Protein AF-X1RUP6-F1 (afdb_monomer)

Foldseek 3Di:
DQWDDDPQKIAGAFEEAAECEEEEACEAEAHLEYEDECEYEYHNEYEDHNHYHDYQFYWHDDDIDTDGGNVPPPDPVVVVVVVPDDDPDDDDDDDDDDQDADQAPPHVVVLVVLCCQLQVVLLVVLVVLVVCCVVVPCCVPPVVDDPDVVCVVDPVNVVVVVVVVVSVVVSLVSSLVSSLVSLLVVLVVLVVQEDDGDMDGNDRVDHDSRVSSVVSNQSSPPVSLVSCCPDPNVVCSQVSLVSSVQEAAEALEDAHPDDDGGNYYHHYNYYDD

Solvent-accessible surface area (backbone atoms only — not comparable to full-atom values): 14699 Å² total; per-residue (Å²): 62,18,57,47,77,55,91,53,30,37,38,34,24,55,25,40,37,33,36,46,21,37,35,30,42,77,44,46,52,31,26,34,21,35,36,33,40,48,18,36,37,39,55,61,16,25,51,48,72,56,35,77,43,62,55,35,21,32,32,43,36,82,65,50,43,82,77,48,52,54,87,66,78,80,58,76,69,63,54,58,62,69,72,69,71,77,85,87,80,84,89,84,81,87,78,90,78,86,81,76,82,64,78,62,73,58,52,68,64,57,56,52,51,51,48,48,47,29,62,54,55,19,42,50,64,31,47,50,54,50,48,49,44,44,63,70,47,43,33,73,75,52,70,70,51,80,95,50,75,63,62,81,68,38,75,75,44,54,58,51,67,58,45,51,61,52,50,54,51,51,31,50,53,50,22,53,50,35,27,41,52,47,36,25,57,55,42,52,60,30,58,74,58,24,75,84,68,50,78,42,82,46,58,70,90,50,75,48,59,43,60,36,27,44,52,50,42,55,56,60,48,50,60,50,55,50,52,30,57,72,37,102,54,38,80,48,39,56,54,44,36,42,70,41,61,44,31,43,61,32,62,77,45,46,76,49,95,61,87,74,64,55,43,38,36,43,26,36,46,22,40,37,64

InterPro domains:
  IPR011004 Trimeric LpxA-like superfamily [SSF51161] (2-67)

Nearest PDB structures (foldseek):
  7ard-assembly1_y  TM=9.928E-01  e=3.417E-04  Polytomella sp. Pringsheim 198.80
  3tio-assembly1_B  TM=9.750E-01  e=1.142E-03  Escherichia coli K-12
  1xhd-assembly1_A  TM=8.185E-01  e=5.481E-03  Bacillus cereus ATCC 14579
  8gpp-assembly1_C  TM=6.006E-01  e=3.417E-04  Acinetobacter baumannii
  8gpm-assembly1_A  TM=5.335E-01  e=5.212E-04  Acinetobacter baumannii

Sequence (273 aa):
MSNLIVKDRLIFKRVVIKDNVIIGAHSLILPGTIIEPNTILDSNSITKINQHLDSNSIYRGKPVKKVLETSVITNKEIIEKDFFEKDQSITQTEEFLKAQGTNLSVPFHFYIISGTIIIGFSFLLPGFIFYLFLFGVLAPNLLSQPFTFEIFLNPYNYGLFFLTPLIIISCYLLHLFFVALFTRWFYKLADKRGPSQGVFDRNLDESSTTLDYYHFRSFLMKYPIFTFSRSPFPWLVNWELNFIKSNKIGKGTVLEETFMHSHINFGENCYLG

S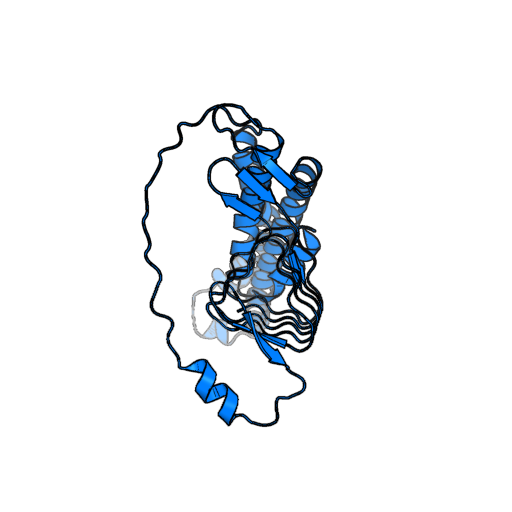tructure (mmCIF, N/CA/C/O backbone):
data_AF-X1RUP6-F1
#
_entry.id   AF-X1RUP6-F1
#
loop_
_atom_site.group_PDB
_atom_site.id
_atom_site.type_symbol
_atom_site.label_atom_id
_atom_site.label_alt_id
_atom_site.label_comp_id
_atom_site.label_asym_id
_atom_site.label_entity_id
_atom_site.label_seq_id
_atom_site.pdbx_PDB_ins_code
_atom_site.Cartn_x
_atom_site.Cartn_y
_atom_site.Cartn_z
_atom_site.occupancy
_atom_site.B_iso_or_equiv
_atom_site.auth_seq_id
_atom_site.auth_comp_id
_atom_site.auth_asym_id
_atom_site.auth_atom_id
_atom_site.pdbx_PDB_model_num
ATOM 1 N N . MET A 1 1 ? -9.942 1.038 9.339 1.00 79.69 1 MET A N 1
ATOM 2 C CA . MET A 1 1 ? -9.391 2.394 9.561 1.00 79.69 1 MET A CA 1
ATOM 3 C C . MET A 1 1 ? -8.968 2.554 11.021 1.00 79.69 1 MET A C 1
ATOM 5 O O . MET A 1 1 ? -9.716 2.173 11.910 1.00 79.69 1 MET A O 1
ATOM 9 N N . SER A 1 2 ? -7.771 3.085 11.285 1.00 81.31 2 SER A N 1
ATOM 10 C CA . SER A 1 2 ? -7.249 3.353 12.646 1.00 81.31 2 SER A CA 1
ATOM 11 C C . SER A 1 2 ? -7.629 4.740 13.184 1.00 81.31 2 SER A C 1
ATOM 13 O O . SER A 1 2 ? -7.364 5.086 14.333 1.00 81.31 2 SER A O 1
ATOM 15 N N . ASN A 1 3 ? -8.252 5.547 12.337 1.00 85.06 3 ASN A N 1
ATOM 16 C CA . ASN A 1 3 ? -8.647 6.923 12.558 1.00 85.06 3 ASN A CA 1
ATOM 17 C C . ASN A 1 3 ? -10.125 7.111 12.204 1.00 85.06 3 ASN A C 1
ATOM 19 O O . ASN A 1 3 ? -10.629 6.507 11.259 1.00 85.06 3 ASN A O 1
ATOM 23 N N . LEU A 1 4 ? -10.816 7.964 12.952 1.00 84.19 4 LEU A N 1
ATOM 24 C CA . LEU A 1 4 ? -12.177 8.393 12.654 1.00 84.19 4 LEU A CA 1
ATOM 25 C C . LEU A 1 4 ? -12.346 9.838 13.111 1.00 84.19 4 LEU A C 1
ATOM 27 O O . LEU A 1 4 ? -12.027 10.161 14.253 1.00 84.19 4 LEU A O 1
ATOM 31 N N . ILE A 1 5 ? -12.854 10.696 12.233 1.00 80.75 5 ILE A N 1
ATOM 32 C CA . ILE A 1 5 ? -13.222 12.063 12.597 1.00 80.75 5 ILE A CA 1
ATOM 33 C C . ILE A 1 5 ? -14.732 12.102 12.804 1.00 80.75 5 ILE A C 1
ATOM 35 O O . ILE A 1 5 ? -15.487 11.751 11.901 1.00 80.75 5 ILE A O 1
ATOM 39 N N . VAL A 1 6 ? -15.163 12.520 13.991 1.00 76.88 6 VAL A N 1
ATOM 40 C CA . VAL A 1 6 ? -16.575 12.681 14.346 1.00 76.88 6 VAL A CA 1
ATOM 41 C C . VAL A 1 6 ? -16.750 14.061 14.958 1.00 76.88 6 VAL A C 1
ATOM 43 O O . VAL A 1 6 ? -16.217 14.322 16.037 1.00 76.88 6 VAL A O 1
ATOM 46 N N . LYS A 1 7 ? -17.507 14.934 14.280 1.00 75.56 7 LYS A N 1
ATOM 47 C CA . LYS A 1 7 ? -17.654 16.351 14.659 1.00 75.56 7 LYS A CA 1
ATOM 48 C C . LYS A 1 7 ? -16.270 16.981 14.871 1.00 75.56 7 LYS A C 1
ATOM 50 O O . LYS A 1 7 ? -15.405 16.852 14.009 1.00 75.56 7 LYS A O 1
ATOM 55 N N . ASP A 1 8 ? -16.032 17.565 16.036 1.00 73.75 8 ASP A N 1
ATOM 56 C CA . ASP A 1 8 ? -14.788 18.247 16.390 1.00 73.75 8 ASP A CA 1
ATOM 57 C C . ASP A 1 8 ? -13.836 17.330 17.154 1.00 73.75 8 ASP A C 1
ATOM 59 O O . ASP A 1 8 ? -13.084 17.776 18.012 1.00 73.75 8 ASP A O 1
ATOM 63 N N . ARG A 1 9 ? -13.872 16.019 16.883 1.00 71.88 9 ARG A N 1
ATOM 64 C CA . ARG A 1 9 ? -12.971 15.046 17.507 1.00 71.88 9 ARG A CA 1
ATOM 65 C C . ARG A 1 9 ? -12.344 14.124 16.477 1.00 71.88 9 ARG A C 1
ATOM 67 O O . ARG A 1 9 ? -13.025 13.542 15.635 1.00 71.88 9 ARG A O 1
ATOM 74 N N . LEU A 1 10 ? -11.037 13.941 16.595 1.00 78.62 10 LEU A N 1
ATOM 75 C CA . LEU A 1 10 ? -10.260 12.917 15.914 1.00 78.62 10 LEU A CA 1
ATOM 76 C C . LEU A 1 10 ? -10.011 11.763 16.889 1.00 78.62 10 LEU A C 1
ATOM 78 O O . LEU A 1 10 ? -9.297 11.901 17.878 1.00 78.62 10 LEU A O 1
ATOM 82 N N . ILE A 1 11 ? -10.572 10.598 16.594 1.00 80.00 11 ILE A N 1
ATOM 83 C CA . ILE A 1 11 ? -10.317 9.357 17.321 1.00 80.00 11 ILE A CA 1
ATOM 84 C C . ILE A 1 11 ? -9.205 8.621 16.586 1.00 80.00 11 ILE A C 1
ATOM 86 O O . ILE A 1 11 ? -9.371 8.261 15.423 1.00 80.00 11 ILE A O 1
ATOM 90 N N . PHE A 1 12 ? -8.086 8.374 17.260 1.00 81.44 12 PHE A N 1
ATOM 91 C CA . PHE A 1 12 ? -6.954 7.639 16.711 1.00 81.44 12 PHE A CA 1
ATOM 92 C C . PHE A 1 12 ? -6.624 6.441 17.596 1.00 81.44 12 PHE A C 1
ATOM 94 O O . PHE A 1 12 ? -6.144 6.592 18.719 1.00 81.44 12 PHE A O 1
ATOM 101 N N . LYS A 1 13 ? -6.888 5.231 17.107 1.00 81.06 13 LYS A N 1
ATOM 102 C CA . LYS A 1 13 ? -6.614 3.988 17.827 1.00 81.06 13 LYS A CA 1
ATOM 103 C C . LYS A 1 13 ? -6.185 2.895 16.864 1.00 81.06 13 LYS A C 1
ATOM 105 O O . LYS A 1 13 ? -6.850 2.624 15.865 1.00 81.06 13 LYS A O 1
ATOM 110 N N . ARG A 1 14 ? -5.082 2.235 17.212 1.00 85.62 14 ARG A N 1
ATOM 111 C CA . ARG A 1 14 ? -4.531 1.122 16.439 1.00 85.62 14 ARG A CA 1
ATOM 112 C C . ARG A 1 14 ? -5.567 0.011 16.296 1.00 85.62 14 ARG A C 1
ATOM 114 O O . ARG A 1 14 ? -6.224 -0.341 17.269 1.00 85.62 14 ARG A O 1
ATOM 121 N N . VAL A 1 15 ? -5.664 -0.538 15.093 1.00 91.44 15 VAL A N 1
ATOM 122 C CA . VAL A 1 15 ? -6.455 -1.738 14.807 1.00 91.44 15 VAL A CA 1
ATOM 123 C C . VAL A 1 15 ? -5.513 -2.936 14.805 1.00 91.44 15 VAL A C 1
ATOM 125 O O . VAL A 1 15 ? -4.408 -2.851 14.258 1.00 91.44 15 VAL A O 1
ATOM 128 N N . VAL A 1 16 ? -5.927 -4.025 15.449 1.00 93.56 16 VAL A N 1
ATOM 129 C CA . VAL A 1 16 ? -5.155 -5.268 15.533 1.00 93.56 16 VAL A CA 1
ATOM 130 C C . VAL A 1 16 ? -5.991 -6.395 14.951 1.00 93.56 16 VAL A C 1
ATOM 132 O O . VAL A 1 16 ? -7.072 -6.687 15.442 1.00 93.56 16 VAL A O 1
ATOM 135 N N . ILE A 1 17 ? -5.477 -7.016 13.903 1.00 95.25 17 ILE A N 1
ATOM 136 C CA . ILE A 1 17 ? -6.064 -8.146 13.197 1.00 95.25 17 ILE A CA 1
ATOM 137 C C . ILE A 1 17 ? -5.060 -9.283 13.353 1.00 95.25 17 ILE A C 1
ATOM 139 O O . ILE A 1 17 ? -3.911 -9.124 12.949 1.00 95.25 17 ILE A O 1
ATOM 143 N N . LYS A 1 18 ? -5.442 -10.371 14.023 1.00 95.19 18 LYS A N 1
ATOM 144 C CA . LYS A 1 18 ? -4.559 -11.522 14.262 1.00 95.19 18 LYS A CA 1
ATOM 145 C C . LYS A 1 18 ? -4.612 -12.520 13.099 1.00 95.19 18 LYS A C 1
ATOM 147 O O . LYS A 1 18 ? -5.177 -12.218 12.056 1.00 95.19 18 LYS A O 1
ATOM 152 N N . ASP A 1 19 ? -3.961 -13.665 13.265 1.00 92.56 19 ASP A N 1
ATOM 153 C CA . ASP A 1 19 ? -3.700 -14.617 12.183 1.00 92.56 19 ASP A CA 1
ATOM 154 C C . ASP A 1 19 ? -4.977 -15.275 11.632 1.00 92.56 19 ASP A C 1
ATOM 156 O O . ASP A 1 19 ? -5.939 -15.517 12.364 1.00 92.56 19 ASP A O 1
ATOM 160 N N . ASN A 1 20 ? -4.967 -15.612 10.340 1.00 91.81 20 ASN A N 1
ATOM 161 C CA . ASN A 1 20 ? -6.056 -16.301 9.635 1.00 91.81 20 ASN A CA 1
ATOM 162 C C . ASN A 1 20 ? -7.417 -15.578 9.725 1.00 91.81 20 ASN A C 1
ATOM 164 O O . ASN A 1 20 ? -8.468 -16.218 9.789 1.00 91.81 20 ASN A O 1
ATOM 168 N N . VAL A 1 21 ? -7.413 -14.245 9.777 1.00 93.50 21 VAL A N 1
ATOM 169 C CA . VAL A 1 21 ? -8.643 -13.444 9.772 1.00 93.50 21 VAL A CA 1
ATOM 170 C C . VAL A 1 21 ? -9.081 -13.157 8.342 1.00 93.50 21 VAL A C 1
ATOM 172 O O . VAL A 1 21 ? -8.279 -12.725 7.515 1.00 93.50 21 VAL A O 1
ATOM 175 N N . ILE A 1 22 ? -10.372 -13.328 8.067 1.00 93.56 22 ILE A N 1
ATOM 176 C CA . ILE A 1 22 ? -10.984 -12.998 6.776 1.00 93.56 22 ILE A CA 1
ATOM 177 C C . ILE A 1 22 ? -11.935 -11.828 6.986 1.00 93.56 22 ILE A C 1
ATOM 179 O O . ILE A 1 22 ? -12.839 -11.901 7.813 1.00 93.56 22 ILE A O 1
ATOM 183 N N . ILE A 1 23 ? -11.744 -10.750 6.236 1.00 94.19 23 ILE A N 1
ATOM 184 C CA . ILE A 1 23 ? -12.621 -9.585 6.225 1.00 94.19 23 ILE A CA 1
ATOM 185 C C . ILE A 1 23 ? -13.225 -9.472 4.832 1.00 94.19 23 ILE A C 1
ATOM 187 O O . ILE A 1 23 ? -12.513 -9.254 3.854 1.00 94.19 23 ILE A O 1
ATOM 191 N N . GLY A 1 24 ? -14.541 -9.647 4.761 1.00 90.56 24 GLY A N 1
ATOM 192 C CA . GLY A 1 24 ? -15.310 -9.554 3.532 1.00 90.56 24 GLY A CA 1
ATOM 193 C C . GLY A 1 24 ? -15.382 -8.128 2.995 1.00 90.56 24 GLY A C 1
ATOM 194 O O . GLY A 1 24 ? -15.259 -7.150 3.744 1.00 90.56 24 GLY A O 1
ATOM 195 N N . ALA A 1 25 ? -15.642 -8.031 1.695 1.00 89.31 25 ALA A N 1
ATOM 196 C CA . ALA A 1 25 ? -15.657 -6.783 0.949 1.00 89.31 25 ALA A CA 1
ATOM 197 C C . ALA A 1 25 ? -16.637 -5.749 1.518 1.00 89.31 25 ALA A C 1
ATOM 199 O O . ALA A 1 25 ? -17.658 -6.075 2.134 1.00 89.31 25 ALA A O 1
ATOM 200 N N . HIS A 1 26 ? -16.333 -4.470 1.290 1.00 88.62 26 HIS A N 1
ATOM 201 C CA . HIS A 1 26 ? -17.135 -3.328 1.756 1.00 88.62 26 HIS A CA 1
ATOM 202 C C . HIS A 1 26 ? -17.363 -3.284 3.279 1.00 88.62 26 HIS A C 1
ATOM 204 O O . HIS A 1 26 ? -18.313 -2.659 3.761 1.00 88.62 26 HIS A O 1
ATOM 210 N N . SER A 1 27 ? -16.488 -3.929 4.051 1.00 90.88 27 SER A N 1
ATOM 211 C CA . SER A 1 27 ? -16.517 -3.861 5.508 1.00 90.88 27 SER A CA 1
ATOM 212 C C . SER A 1 27 ? -15.746 -2.652 6.029 1.00 90.88 27 SER A C 1
ATOM 214 O O . SER A 1 27 ? -14.701 -2.263 5.508 1.00 90.88 27 SER A O 1
ATOM 216 N N . LEU A 1 28 ? -16.242 -2.057 7.111 1.00 90.62 28 LEU A N 1
ATOM 217 C CA . LEU A 1 28 ? -15.621 -0.928 7.786 1.00 90.62 28 LEU A CA 1
ATOM 218 C C . LEU A 1 28 ? -15.189 -1.319 9.198 1.00 90.62 28 LEU A C 1
ATOM 220 O O . LEU A 1 28 ? -15.999 -1.445 10.117 1.00 90.62 28 LEU A O 1
ATOM 224 N N . ILE A 1 29 ? -13.878 -1.430 9.383 1.00 92.62 29 ILE A N 1
ATOM 225 C CA . ILE A 1 29 ? -13.278 -1.660 10.698 1.00 92.62 29 ILE A CA 1
ATOM 226 C C . ILE A 1 29 ? -12.989 -0.311 11.355 1.00 92.62 29 ILE A C 1
ATOM 228 O O . ILE A 1 29 ? -12.169 0.462 10.847 1.00 92.62 29 ILE A O 1
ATOM 232 N N . LEU A 1 30 ? -13.649 -0.025 12.475 1.00 92.19 30 LEU A N 1
ATOM 233 C CA . LEU A 1 30 ? -13.491 1.216 13.230 1.00 92.19 30 LEU A CA 1
ATOM 234 C C . LEU A 1 30 ? -12.267 1.200 14.171 1.00 92.19 30 LEU A C 1
ATOM 236 O O . LEU A 1 30 ? -11.767 0.127 14.533 1.00 92.19 30 LEU A O 1
ATOM 240 N N . PRO A 1 31 ? -11.776 2.383 14.598 1.00 88.69 31 PRO A N 1
ATOM 241 C CA . PRO A 1 31 ? -10.564 2.498 15.407 1.00 88.69 31 PRO A CA 1
ATOM 242 C C . PRO A 1 31 ? -10.602 1.682 16.702 1.00 88.69 31 PRO A C 1
ATOM 244 O O . PRO A 1 31 ? -11.616 1.638 17.403 1.00 88.69 31 PRO A O 1
ATOM 247 N N . GLY A 1 32 ? -9.466 1.079 17.054 1.00 85.62 32 GLY A N 1
ATOM 248 C CA . GLY A 1 32 ? -9.322 0.293 18.283 1.00 85.62 32 GLY A CA 1
ATOM 249 C C . GLY A 1 32 ? -9.906 -1.116 18.213 1.00 85.62 32 GLY A C 1
ATOM 250 O O . GLY A 1 32 ? -9.877 -1.809 19.223 1.00 85.62 32 GLY A O 1
ATOM 251 N N . THR A 1 33 ? -10.446 -1.538 17.065 1.00 92.56 33 THR A N 1
ATOM 252 C CA . THR A 1 33 ? -10.958 -2.905 16.898 1.00 92.56 33 THR A CA 1
ATOM 253 C C . THR A 1 33 ? -9.825 -3.926 17.037 1.00 92.56 33 THR A C 1
ATOM 255 O O . THR A 1 33 ? -8.752 -3.751 16.447 1.00 92.56 33 THR A O 1
ATOM 258 N N . ILE A 1 34 ? -10.084 -4.996 17.789 1.00 95.06 34 ILE A N 1
ATOM 259 C CA . ILE A 1 34 ? -9.219 -6.173 17.911 1.00 95.06 34 ILE A CA 1
ATOM 260 C C . ILE A 1 34 ? -9.978 -7.368 17.337 1.00 95.06 34 ILE A C 1
ATOM 262 O O . ILE A 1 34 ? -11.071 -7.678 17.805 1.00 95.06 34 ILE A O 1
ATOM 266 N N . ILE A 1 35 ? -9.406 -8.021 16.328 1.00 96.06 35 ILE A N 1
ATOM 267 C CA . ILE A 1 35 ? -9.946 -9.240 15.725 1.00 96.06 35 ILE A CA 1
ATOM 268 C C . ILE A 1 35 ? -8.994 -10.386 16.048 1.00 96.06 35 ILE A C 1
ATOM 270 O O . ILE A 1 35 ? -7.831 -10.366 15.640 1.00 96.06 35 ILE A O 1
ATOM 274 N N . GLU A 1 36 ? -9.476 -11.337 16.838 1.00 96.44 36 GLU A N 1
ATOM 275 C CA . GLU A 1 36 ? -8.746 -12.537 17.247 1.00 96.44 36 GLU A CA 1
ATOM 276 C C . GLU A 1 36 ? -8.582 -13.551 16.091 1.00 96.44 36 GLU A C 1
ATOM 278 O O . GLU A 1 36 ? -9.156 -13.349 15.021 1.00 96.44 36 GLU A O 1
ATOM 283 N N . PRO A 1 37 ? -7.763 -14.613 16.246 1.00 92.50 37 PRO A N 1
ATOM 284 C CA . PRO A 1 37 ? -7.419 -15.495 15.140 1.00 92.50 37 PRO A CA 1
ATOM 285 C C . PRO A 1 37 ? -8.597 -16.349 14.659 1.00 92.50 37 PRO A C 1
ATOM 287 O O . PRO A 1 37 ? -9.480 -16.715 15.440 1.00 92.50 37 PRO A O 1
ATOM 290 N N . ASN A 1 38 ? -8.545 -16.756 13.387 1.00 91.00 38 ASN A N 1
ATOM 291 C CA . ASN A 1 38 ? -9.554 -17.605 12.728 1.00 91.00 38 ASN A CA 1
ATOM 292 C C . ASN A 1 38 ? -10.974 -17.003 12.743 1.00 91.00 38 ASN A C 1
ATOM 294 O O . ASN A 1 38 ? -11.978 -17.723 12.809 1.00 91.00 38 ASN A O 1
ATOM 298 N N . THR A 1 39 ? -11.059 -15.677 12.729 1.00 92.50 39 THR A N 1
ATOM 299 C CA . THR A 1 39 ? -12.319 -14.938 12.790 1.00 92.50 39 THR A CA 1
ATOM 300 C C . THR A 1 39 ? -12.688 -14.419 11.410 1.00 92.50 39 THR A C 1
ATOM 302 O O . THR A 1 39 ? -11.845 -13.902 10.677 1.00 92.50 39 THR A O 1
ATOM 305 N N . ILE A 1 40 ? -13.962 -14.559 11.054 1.00 92.88 40 ILE A N 1
ATOM 306 C CA . ILE A 1 40 ? -14.495 -14.125 9.763 1.00 92.88 40 ILE A CA 1
ATOM 307 C C . ILE A 1 40 ? -15.437 -12.952 10.007 1.00 92.88 40 ILE A C 1
ATOM 309 O O . ILE A 1 40 ? -16.422 -13.067 10.736 1.00 92.88 40 ILE A O 1
ATOM 313 N N . LEU A 1 41 ? -15.134 -11.819 9.391 1.00 92.94 41 LEU A N 1
ATOM 314 C CA . LEU A 1 41 ? -16.019 -10.673 9.307 1.00 92.94 41 LEU A CA 1
ATOM 315 C C . LEU A 1 41 ? -16.694 -10.701 7.939 1.00 92.94 41 LEU A C 1
ATOM 317 O O . LEU A 1 41 ? -16.022 -10.583 6.920 1.00 92.94 41 LEU A O 1
ATOM 321 N N . ASP A 1 42 ? -18.009 -10.875 7.914 1.00 90.81 42 ASP A N 1
ATOM 322 C CA . ASP A 1 42 ? -18.750 -10.964 6.662 1.00 90.81 42 ASP A CA 1
ATOM 323 C C . ASP A 1 42 ? -18.775 -9.627 5.906 1.00 90.81 42 ASP A C 1
ATOM 325 O O . ASP A 1 42 ? -18.611 -8.559 6.500 1.00 90.81 42 ASP A O 1
ATOM 329 N N . SER A 1 43 ? -19.015 -9.684 4.599 1.00 89.44 43 SER A N 1
ATOM 330 C CA . SER A 1 43 ? -19.091 -8.512 3.724 1.00 89.44 43 SER A CA 1
ATOM 331 C C . SER A 1 43 ? -20.132 -7.497 4.206 1.00 89.44 43 SER A C 1
ATOM 333 O O . SER A 1 43 ? -21.122 -7.843 4.850 1.00 89.44 43 SER A O 1
ATOM 335 N N . ASN A 1 44 ? -19.941 -6.221 3.861 1.00 89.94 44 ASN A N 1
ATOM 336 C CA . ASN A 1 44 ? -20.813 -5.122 4.288 1.00 89.94 44 ASN A CA 1
ATOM 337 C C . ASN A 1 44 ? -20.966 -5.011 5.818 1.00 89.94 44 ASN A C 1
ATOM 339 O O . ASN A 1 44 ? -22.013 -4.583 6.301 1.00 89.94 44 ASN A O 1
ATOM 343 N N . SER A 1 45 ? -19.952 -5.357 6.606 1.00 90.75 45 SER A N 1
ATOM 344 C CA . SER A 1 45 ? -20.037 -5.276 8.068 1.00 90.75 45 SER A CA 1
ATOM 345 C C . SER A 1 45 ? -19.358 -4.026 8.629 1.00 90.75 45 SER A C 1
ATOM 347 O O . SER A 1 45 ? -18.360 -3.559 8.092 1.00 90.75 45 SER A O 1
ATOM 349 N N . ILE A 1 46 ? -19.870 -3.463 9.729 1.00 92.69 46 ILE A N 1
ATOM 350 C CA . ILE A 1 46 ? -19.280 -2.284 10.392 1.00 92.69 46 ILE A CA 1
ATOM 351 C C . ILE A 1 46 ? -19.026 -2.587 11.871 1.00 92.69 46 ILE A C 1
ATOM 353 O O . ILE A 1 46 ? -19.967 -2.855 12.621 1.00 92.69 46 ILE A O 1
ATOM 357 N N . THR A 1 47 ? -17.773 -2.516 12.321 1.00 92.62 47 THR A N 1
ATOM 358 C CA . THR A 1 47 ? -17.452 -2.708 13.747 1.00 92.62 47 THR A CA 1
ATOM 359 C C . THR A 1 47 ? -17.756 -1.454 14.564 1.00 92.62 47 THR A C 1
ATOM 361 O O . THR A 1 47 ? -17.895 -0.358 14.028 1.00 92.62 47 THR A O 1
ATOM 364 N N . LYS A 1 48 ? -17.864 -1.586 15.887 1.00 91.19 48 LYS A N 1
ATOM 365 C CA . LYS A 1 48 ? -17.865 -0.451 16.819 1.00 91.19 48 LYS A CA 1
ATOM 366 C C . LYS A 1 48 ? -16.431 -0.038 17.159 1.00 91.19 48 LYS A C 1
ATOM 368 O O . LYS A 1 48 ? -15.496 -0.831 17.077 1.00 91.19 48 LYS A O 1
ATOM 373 N N . ILE A 1 49 ? -16.262 1.205 17.602 1.00 85.75 49 ILE A N 1
ATOM 374 C CA . ILE A 1 49 ? -14.980 1.679 18.144 1.00 85.75 49 ILE A CA 1
ATOM 375 C C . ILE A 1 49 ? -14.616 0.822 19.368 1.00 85.75 49 ILE A C 1
ATOM 377 O O . ILE A 1 49 ? -15.441 0.658 20.265 1.00 85.75 49 ILE A O 1
ATOM 381 N N . ASN A 1 50 ? -13.378 0.325 19.427 1.00 85.12 50 ASN A N 1
ATOM 382 C CA . ASN A 1 50 ? -12.880 -0.607 20.457 1.00 85.12 50 ASN A CA 1
ATOM 383 C C . ASN A 1 50 ? -13.616 -1.953 20.530 1.00 85.12 50 ASN A C 1
ATOM 385 O O . ASN A 1 50 ? -13.646 -2.567 21.596 1.00 85.12 50 ASN A O 1
ATOM 389 N N . GLN A 1 51 ? -14.245 -2.409 19.446 1.00 91.12 51 GLN A N 1
ATOM 390 C CA . GLN A 1 51 ? -14.880 -3.721 19.468 1.00 91.12 51 GLN A CA 1
ATOM 391 C C . GLN A 1 51 ? -13.825 -4.834 19.513 1.00 91.12 51 GLN A C 1
ATOM 393 O O . GLN A 1 51 ? -12.836 -4.790 18.783 1.00 91.12 51 GLN A O 1
ATOM 398 N N . HIS A 1 52 ? -14.057 -5.839 20.352 1.00 95.12 52 HIS A N 1
ATOM 399 C CA . HIS A 1 52 ? -13.276 -7.073 20.382 1.00 95.12 52 HIS A CA 1
ATOM 400 C C . HIS A 1 52 ? -14.098 -8.177 19.717 1.00 95.12 52 HIS A C 1
ATOM 402 O O . HIS A 1 52 ? -15.261 -8.374 20.071 1.00 95.12 52 HIS A O 1
ATOM 408 N N . LEU A 1 53 ? -13.527 -8.814 18.698 1.00 93.88 53 LEU A N 1
ATOM 409 C CA . LEU A 1 53 ? -14.099 -9.968 18.018 1.00 93.88 53 LEU A CA 1
ATOM 410 C C . LEU A 1 53 ? -13.324 -11.210 18.464 1.00 93.88 53 LEU A C 1
ATOM 412 O O . LEU A 1 53 ? -12.107 -11.255 18.286 1.00 93.88 53 LEU A O 1
ATOM 416 N N . ASP A 1 54 ? -14.033 -12.182 19.029 1.00 94.38 54 ASP A N 1
ATOM 417 C CA . ASP A 1 54 ? -13.479 -13.408 19.602 1.00 94.38 54 ASP A CA 1
ATOM 418 C C . ASP A 1 54 ? -12.936 -14.350 18.527 1.00 94.38 54 ASP A C 1
ATOM 420 O O . ASP A 1 54 ? -13.369 -14.304 17.370 1.00 94.38 54 ASP A O 1
ATOM 424 N N . SER A 1 55 ? -12.008 -15.226 18.925 1.00 91.75 55 SER A N 1
ATOM 425 C CA . SER A 1 55 ? -11.398 -16.224 18.044 1.00 91.75 55 SER A CA 1
ATOM 426 C C . SER A 1 55 ? -12.437 -17.204 17.513 1.00 91.75 55 SER A C 1
ATOM 428 O O . SER A 1 55 ? -13.455 -17.454 18.166 1.00 91.75 55 SER A O 1
ATOM 430 N N . ASN A 1 56 ? -12.138 -17.839 16.378 1.00 90.94 56 ASN A N 1
ATOM 431 C CA . ASN A 1 56 ? -12.959 -18.914 15.810 1.00 90.94 56 ASN A CA 1
ATOM 432 C C . ASN A 1 56 ? -14.444 -18.520 15.749 1.00 90.94 56 ASN A C 1
ATOM 434 O O . ASN A 1 56 ? -15.305 -19.280 16.186 1.00 90.94 56 ASN A O 1
ATOM 438 N N . SER A 1 57 ? -14.747 -17.306 15.298 1.00 90.88 57 SER A N 1
ATOM 439 C CA . SER A 1 57 ? -16.115 -16.789 15.278 1.00 90.88 57 SER A CA 1
ATOM 440 C C . SER A 1 57 ? -16.422 -16.082 13.960 1.00 90.88 57 SER A C 1
ATOM 442 O O . SER A 1 57 ? -15.535 -15.520 13.318 1.00 90.88 57 SER A O 1
ATOM 444 N N . ILE A 1 58 ? -17.694 -16.087 13.567 1.00 90.19 58 ILE A N 1
ATOM 445 C CA . ILE A 1 58 ? -18.201 -15.369 12.397 1.00 90.19 58 ILE A CA 1
ATOM 446 C C . ILE A 1 58 ? -19.048 -14.195 12.875 1.00 90.19 58 ILE A C 1
ATOM 448 O O . ILE A 1 58 ? -19.918 -14.337 13.738 1.00 90.19 58 ILE A O 1
ATOM 452 N N . TYR A 1 59 ? -18.790 -13.033 12.296 1.00 91.94 59 TYR A N 1
ATOM 453 C CA . TYR A 1 59 ? -19.362 -11.755 12.671 1.00 91.94 59 TYR A CA 1
ATOM 454 C C . TYR A 1 59 ? -20.039 -11.095 11.465 1.00 91.94 59 TYR A C 1
ATOM 456 O O . TYR A 1 59 ? -19.460 -11.048 10.383 1.00 91.94 59 TYR A O 1
ATOM 464 N N . ARG A 1 60 ? -21.244 -10.543 11.659 1.00 90.50 60 ARG A N 1
ATOM 465 C CA . ARG A 1 60 ? -22.012 -9.832 10.619 1.00 90.50 60 ARG A CA 1
ATOM 466 C C . ARG A 1 60 ? -22.735 -8.618 11.192 1.00 90.50 60 ARG A C 1
ATOM 468 O O . ARG A 1 60 ? -23.139 -8.616 12.356 1.00 90.50 60 ARG A O 1
ATOM 475 N N . GLY A 1 61 ? -22.943 -7.609 10.350 1.00 86.94 61 GLY A N 1
ATOM 476 C CA . GLY A 1 61 ? -23.958 -6.576 10.555 1.00 86.94 61 GLY A CA 1
ATOM 477 C C . GLY A 1 61 ? -23.390 -5.173 10.736 1.00 86.94 61 GLY A C 1
ATOM 478 O O . GLY A 1 61 ? -22.182 -4.943 10.672 1.00 86.94 61 GLY A O 1
ATOM 479 N N . LYS A 1 62 ? -24.283 -4.208 10.959 1.00 90.50 62 LYS A N 1
ATOM 480 C CA . LYS A 1 62 ? -23.960 -2.784 11.120 1.00 90.50 62 LYS A CA 1
ATOM 481 C C . LYS A 1 62 ? -24.735 -2.207 12.322 1.00 90.50 62 LYS A C 1
ATOM 483 O O . LYS A 1 62 ? -25.793 -1.622 12.130 1.00 90.50 62 LYS A O 1
ATOM 488 N N . PRO A 1 63 ? -24.260 -2.346 13.571 1.00 89.50 63 PRO A N 1
ATOM 489 C CA . PRO A 1 63 ? -22.948 -2.829 13.966 1.00 89.50 63 PRO A CA 1
ATOM 490 C C . PRO A 1 63 ? -22.859 -4.354 14.024 1.00 89.50 63 PRO A C 1
ATOM 492 O O . PRO A 1 6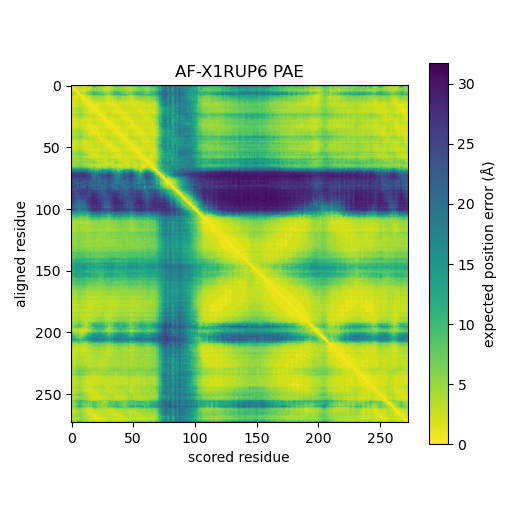3 ? -23.842 -5.053 14.259 1.00 89.50 63 PRO A O 1
ATOM 495 N N . VAL A 1 64 ? -21.635 -4.838 13.887 1.00 89.44 64 VAL A N 1
ATOM 496 C CA . VAL A 1 64 ? -21.273 -6.251 13.921 1.00 89.44 64 VAL A CA 1
ATOM 497 C C . VAL A 1 64 ? -21.692 -6.948 15.219 1.00 89.44 64 VAL A C 1
ATOM 499 O O . VAL A 1 64 ? -21.387 -6.466 16.316 1.00 89.44 64 VAL A O 1
ATOM 502 N N . LYS A 1 65 ? -22.307 -8.128 15.091 1.00 90.31 65 LYS A N 1
ATOM 503 C CA . LYS A 1 65 ? -22.595 -9.084 16.173 1.00 90.31 65 LYS A CA 1
ATOM 504 C C . LYS A 1 65 ? -22.074 -10.478 15.803 1.00 90.31 65 LYS A C 1
ATOM 506 O O . LYS A 1 65 ? -21.958 -10.796 14.621 1.00 90.31 65 LYS A O 1
ATOM 511 N N . LYS A 1 66 ? -21.730 -11.282 16.816 1.00 90.25 66 LYS A N 1
ATOM 512 C CA . LYS A 1 66 ? -21.318 -12.683 16.635 1.00 90.25 66 LYS A CA 1
ATOM 513 C C . LYS A 1 66 ? -22.536 -13.490 16.189 1.00 90.25 66 LYS A C 1
ATOM 515 O O . LYS A 1 66 ? -23.577 -13.400 16.834 1.00 90.25 66 LYS A O 1
ATOM 520 N N . VAL A 1 67 ? -22.398 -14.230 15.096 1.00 87.62 67 VAL A N 1
ATOM 521 C CA . VAL A 1 67 ? -23.459 -15.079 14.532 1.00 87.62 67 VAL A CA 1
ATOM 522 C C . VAL A 1 67 ? -23.155 -16.545 14.817 1.00 87.62 67 VAL A C 1
ATOM 524 O O . VAL A 1 67 ? -24.006 -17.259 15.330 1.00 87.62 67 VAL A O 1
ATOM 527 N N . LEU A 1 68 ? -21.925 -16.984 14.532 1.00 82.62 68 LEU A N 1
ATOM 528 C CA . LEU A 1 68 ? -21.538 -18.397 14.588 1.00 82.62 68 LEU A CA 1
ATOM 529 C C . LEU A 1 68 ? -20.150 -18.579 15.207 1.00 82.62 68 LEU A C 1
ATOM 531 O O . LEU A 1 68 ? -19.340 -17.651 15.229 1.00 82.62 68 LEU A O 1
ATOM 535 N N . GLU A 1 69 ? -19.869 -19.796 15.666 1.00 81.50 69 GLU A N 1
ATOM 536 C CA . GLU A 1 69 ? -18.515 -20.253 15.989 1.00 81.50 69 GLU A CA 1
ATOM 537 C C . GLU A 1 69 ? -17.949 -21.080 14.830 1.00 81.50 69 GLU A C 1
ATOM 539 O O . GLU A 1 69 ? -18.586 -22.007 14.330 1.00 81.50 69 GLU A O 1
ATOM 544 N N . THR A 1 70 ? -16.731 -20.753 14.407 1.00 62.00 70 THR A N 1
ATOM 545 C CA . THR A 1 70 ? -15.995 -21.400 13.314 1.00 62.00 70 THR A CA 1
ATOM 546 C C . THR A 1 70 ? -15.683 -22.872 13.623 1.00 62.00 70 THR A C 1
ATOM 548 O O . THR A 1 70 ? -15.526 -23.666 12.701 1.00 62.00 70 THR A O 1
ATO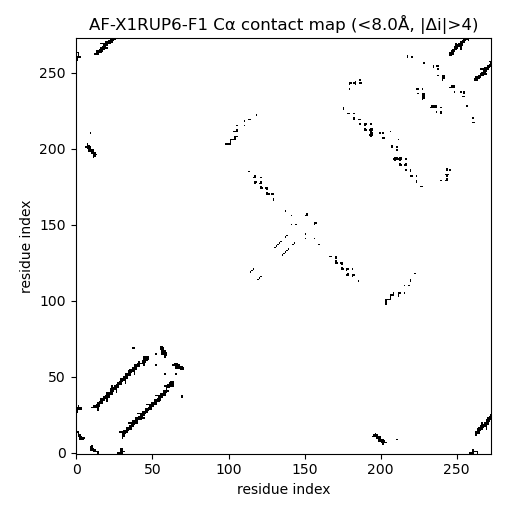M 551 N N . SER A 1 71 ? -15.652 -23.281 14.900 1.00 55.69 71 SER A N 1
ATOM 552 C CA . SER A 1 71 ? -15.492 -24.689 15.313 1.00 55.69 71 SER A CA 1
ATOM 553 C C . SER A 1 71 ? -16.681 -25.586 14.935 1.00 55.69 71 SER A C 1
ATOM 555 O O . SER A 1 71 ? -16.532 -26.805 14.919 1.00 55.69 71 SER A O 1
ATOM 557 N N . VAL A 1 72 ? -17.844 -25.006 14.609 1.00 46.03 72 VAL A N 1
ATOM 558 C CA . VAL A 1 72 ? -19.110 -25.727 14.371 1.00 46.03 72 VAL A CA 1
ATOM 559 C C . VAL A 1 72 ? -19.466 -25.798 12.876 1.00 46.03 72 VAL A C 1
ATOM 561 O O . VAL A 1 72 ? -20.587 -26.149 12.512 1.00 46.03 72 VAL A O 1
ATOM 564 N N . ILE A 1 73 ? -18.535 -25.487 11.965 1.00 47.53 73 ILE A N 1
ATOM 565 C CA . ILE A 1 73 ? -18.820 -25.507 10.520 1.00 47.53 73 ILE A CA 1
ATOM 566 C C . ILE A 1 73 ? -18.853 -26.956 10.004 1.00 47.53 73 ILE A C 1
ATOM 568 O O . ILE A 1 73 ? -17.925 -27.437 9.361 1.00 47.53 73 ILE A O 1
ATOM 572 N N . THR A 1 74 ? -19.958 -27.647 10.281 1.00 50.00 74 THR A N 1
ATOM 573 C CA . THR A 1 74 ? -20.285 -28.965 9.716 1.00 50.00 74 THR A CA 1
ATOM 574 C C . THR A 1 74 ? -21.432 -28.870 8.707 1.00 50.00 74 THR A C 1
ATOM 576 O O . THR A 1 74 ? -21.540 -29.726 7.839 1.00 50.00 74 THR A O 1
ATOM 579 N N . ASN A 1 75 ? -22.266 -27.819 8.754 1.00 49.81 75 ASN A N 1
ATOM 580 C CA . ASN A 1 75 ? -23.461 -27.719 7.911 1.00 49.81 75 ASN A CA 1
ATOM 581 C C . ASN A 1 75 ? -23.534 -26.418 7.105 1.00 49.81 75 ASN A C 1
ATOM 583 O O . ASN A 1 75 ? -23.889 -25.353 7.608 1.00 49.81 75 ASN A O 1
ATOM 587 N N . LYS A 1 76 ? -23.270 -26.564 5.804 1.00 50.91 76 LYS A N 1
ATOM 588 C CA . LYS A 1 76 ? -23.390 -25.544 4.753 1.00 50.91 76 LYS A CA 1
ATOM 589 C C . LYS A 1 76 ? -24.800 -24.926 4.658 1.00 50.91 76 LYS A C 1
ATOM 591 O O . LYS A 1 76 ? -24.935 -23.782 4.248 1.00 50.91 76 LYS A O 1
ATOM 596 N N . GLU A 1 77 ? -25.831 -25.648 5.100 1.00 54.12 77 GLU A N 1
ATOM 597 C CA . GLU A 1 77 ? -27.244 -25.241 5.012 1.00 54.12 77 GLU A CA 1
ATOM 598 C C . GLU A 1 77 ? -27.664 -24.172 6.044 1.00 54.12 77 GLU A C 1
ATOM 600 O O . GLU A 1 77 ? -28.583 -23.395 5.790 1.00 54.12 77 GLU A O 1
ATOM 605 N N . ILE A 1 78 ? -26.990 -24.095 7.200 1.00 54.12 78 ILE A N 1
ATOM 606 C CA . ILE A 1 78 ? -27.277 -23.082 8.242 1.00 54.12 78 ILE A CA 1
ATOM 607 C C . ILE A 1 78 ? -26.739 -21.712 7.804 1.00 54.12 78 ILE A C 1
ATOM 609 O O . ILE A 1 78 ? -27.377 -20.683 8.006 1.00 54.12 78 ILE A O 1
ATOM 613 N N . ILE A 1 79 ? -25.597 -21.729 7.114 1.00 54.91 79 ILE A N 1
ATOM 614 C CA . ILE A 1 79 ? -24.948 -20.561 6.519 1.00 54.91 79 ILE A CA 1
ATOM 615 C C . ILE A 1 79 ? -25.871 -19.945 5.457 1.00 54.91 79 ILE A C 1
ATOM 617 O O . ILE A 1 79 ? -26.127 -18.752 5.494 1.00 54.91 79 ILE A O 1
ATOM 621 N N . GLU A 1 80 ? -26.471 -20.723 4.556 1.00 51.62 80 GLU A N 1
ATOM 622 C CA . GLU A 1 80 ? -27.356 -20.139 3.534 1.00 51.62 80 GLU A CA 1
ATOM 623 C C . GLU A 1 80 ? -28.578 -19.416 4.123 1.00 51.62 80 GLU A C 1
ATOM 625 O O . GLU A 1 80 ? -28.942 -18.354 3.626 1.00 51.62 80 GLU A O 1
ATOM 630 N N . LYS A 1 81 ? -29.177 -19.901 5.217 1.00 53.38 81 LYS A N 1
ATOM 631 C CA . LYS A 1 81 ? -30.346 -19.231 5.814 1.00 53.38 81 LYS A CA 1
ATOM 632 C C . LYS A 1 81 ? -30.014 -17.901 6.487 1.00 53.38 81 LYS A C 1
ATOM 634 O O . LYS A 1 81 ? -30.763 -16.945 6.307 1.00 53.38 81 LYS A O 1
ATOM 639 N N . ASP A 1 82 ? -28.881 -17.803 7.177 1.00 56.78 82 ASP A N 1
ATOM 640 C CA . ASP A 1 82 ? -28.491 -16.553 7.838 1.00 56.78 82 ASP A CA 1
ATOM 641 C C . ASP A 1 82 ? -28.016 -15.486 6.832 1.00 56.78 82 ASP A C 1
ATOM 643 O O . ASP A 1 82 ? -28.102 -14.289 7.106 1.00 56.78 82 ASP A O 1
ATOM 647 N N . PHE A 1 83 ? -27.470 -15.894 5.676 1.00 53.25 83 PHE A N 1
ATOM 648 C CA . PHE A 1 83 ? -26.843 -15.011 4.675 1.00 53.25 83 PHE A CA 1
ATOM 649 C C . PHE A 1 83 ? -27.829 -14.210 3.810 1.00 53.25 83 PHE A C 1
ATOM 651 O O . PHE A 1 83 ? -27.418 -13.207 3.225 1.00 53.25 83 PHE A O 1
ATOM 658 N N . PHE A 1 84 ? -29.108 -14.596 3.741 1.00 50.88 84 PHE A N 1
ATOM 659 C CA . PHE A 1 84 ? -30.080 -13.973 2.830 1.00 50.88 84 PHE A CA 1
ATOM 660 C C . PHE A 1 84 ? -31.132 -13.067 3.489 1.00 50.88 84 PHE A C 1
ATOM 662 O O . PHE A 1 84 ? -31.943 -12.481 2.767 1.00 50.88 84 PHE A O 1
ATOM 669 N N . GLU A 1 85 ? -31.107 -12.855 4.809 1.00 44.53 85 GLU A N 1
ATOM 670 C CA . GLU A 1 85 ? -31.986 -11.854 5.427 1.00 44.53 85 GLU A CA 1
ATOM 671 C C . GLU A 1 85 ? -31.386 -10.443 5.357 1.00 44.53 85 GLU A C 1
ATOM 673 O O . GLU A 1 85 ? -30.335 -10.112 5.907 1.00 44.53 85 GLU A O 1
ATOM 678 N N . LYS A 1 86 ? -32.080 -9.614 4.578 1.00 41.19 86 LYS A N 1
ATOM 679 C CA . LYS A 1 86 ? -31.684 -8.286 4.120 1.00 41.19 86 LYS A CA 1
ATOM 680 C C . LYS A 1 86 ? -32.109 -7.240 5.151 1.00 41.19 86 LYS A C 1
ATOM 682 O O . LYS A 1 86 ? -33.292 -6.931 5.256 1.00 41.19 86 LYS A O 1
ATOM 687 N N . ASP A 1 87 ? -31.150 -6.662 5.866 1.00 38.81 87 ASP A N 1
ATOM 688 C CA . ASP A 1 87 ? -31.419 -5.587 6.827 1.00 38.81 87 ASP A CA 1
ATOM 689 C C . ASP A 1 87 ? -31.651 -4.254 6.081 1.00 38.81 87 ASP A C 1
ATOM 691 O O . ASP A 1 87 ? -30.732 -3.648 5.516 1.00 38.81 87 ASP A O 1
ATOM 695 N N . GLN A 1 88 ? -32.915 -3.831 6.004 1.00 41.72 88 GLN A N 1
ATOM 696 C CA . GLN A 1 88 ? -33.355 -2.581 5.382 1.00 41.72 88 GLN A CA 1
ATOM 697 C C . GLN A 1 88 ? -33.401 -1.450 6.415 1.00 41.72 88 GLN A C 1
ATOM 699 O O . GLN A 1 88 ? -34.469 -1.100 6.901 1.00 41.72 88 GLN A O 1
ATOM 704 N N . SER A 1 89 ? -32.268 -0.811 6.701 1.00 40.34 89 SER A N 1
ATOM 705 C CA . SER A 1 89 ? -32.285 0.578 7.185 1.00 40.34 89 SER A CA 1
ATOM 706 C C . SER A 1 89 ? -30.894 1.202 7.158 1.00 40.34 89 SER A C 1
ATOM 708 O O . SER A 1 89 ? -30.092 1.001 8.068 1.00 40.34 89 SER A O 1
ATOM 710 N N . ILE A 1 90 ? -30.617 2.018 6.141 1.00 33.22 90 ILE A N 1
ATOM 711 C CA . ILE A 1 90 ? -29.593 3.062 6.231 1.00 33.22 90 ILE A CA 1
ATOM 712 C C . ILE A 1 90 ? -30.187 4.319 5.602 1.00 33.22 90 ILE A C 1
ATOM 714 O O . ILE A 1 90 ? -30.210 4.468 4.384 1.00 33.22 90 ILE A O 1
ATOM 718 N N . THR A 1 91 ? -30.684 5.217 6.447 1.00 33.44 91 THR A N 1
ATOM 719 C CA . THR A 1 91 ? -30.995 6.594 6.060 1.00 33.44 91 THR A CA 1
ATOM 720 C C . THR A 1 91 ? -29.691 7.381 6.086 1.00 33.44 91 THR A C 1
ATOM 722 O O . THR A 1 91 ? -29.044 7.474 7.129 1.00 33.44 91 THR A O 1
ATOM 725 N N . GLN A 1 92 ? -29.284 7.918 4.938 1.00 34.97 92 GLN A N 1
ATOM 726 C CA . GLN A 1 92 ? -28.207 8.898 4.844 1.00 34.97 92 GLN A CA 1
ATOM 727 C C . GLN A 1 92 ? -28.822 10.297 4.884 1.00 34.97 92 GLN A C 1
ATOM 729 O O . GLN A 1 92 ? -29.691 10.609 4.074 1.00 34.97 92 GLN A O 1
ATOM 734 N N . THR A 1 93 ? -28.343 11.136 5.798 1.00 30.64 93 THR A N 1
ATOM 735 C CA . THR A 1 93 ? -28.542 12.585 5.730 1.00 30.64 93 THR A CA 1
ATOM 736 C C . THR A 1 93 ? -27.162 13.218 5.640 1.00 30.64 93 THR A C 1
ATOM 738 O O . THR A 1 93 ? -26.360 13.089 6.565 1.00 30.64 93 THR A O 1
ATOM 741 N N . GLU A 1 94 ? -26.875 13.861 4.512 1.00 34.69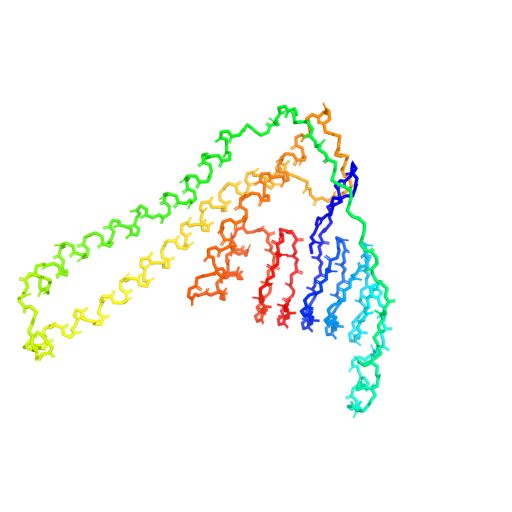 94 GLU A N 1
ATOM 742 C CA . GLU A 1 94 ? -25.692 14.696 4.330 1.00 34.69 94 GLU A CA 1
ATOM 743 C C . GLU A 1 94 ? -26.056 16.150 4.642 1.00 34.69 94 GLU A C 1
ATOM 745 O O . GLU A 1 94 ? -26.885 16.747 3.960 1.00 34.69 94 GLU A O 1
ATOM 750 N N . GLU A 1 95 ? -25.404 16.740 5.641 1.00 29.11 95 GLU A N 1
ATOM 751 C CA . GLU A 1 95 ? -25.267 18.193 5.736 1.00 29.11 95 GLU A CA 1
ATOM 752 C C . GLU A 1 95 ? -23.795 18.549 5.537 1.00 29.11 95 GLU A C 1
ATOM 754 O O . GLU A 1 95 ? -22.921 18.222 6.343 1.00 29.11 95 GLU A O 1
ATOM 759 N N . PHE A 1 96 ? -23.522 19.213 4.416 1.00 33.56 96 PHE A N 1
ATOM 760 C CA . PHE A 1 96 ? -22.227 19.804 4.118 1.00 33.56 96 PHE A CA 1
ATOM 761 C C . PHE A 1 96 ? -22.034 21.061 4.974 1.00 33.56 96 PHE A C 1
ATOM 763 O O . PHE A 1 96 ? -22.632 22.103 4.709 1.00 33.56 96 PHE A O 1
ATOM 770 N N . LEU A 1 97 ? -21.146 20.992 5.964 1.00 32.72 97 LEU A N 1
ATOM 771 C CA . LEU A 1 97 ? -20.638 22.178 6.649 1.00 32.72 97 LEU A CA 1
ATOM 772 C C . LEU A 1 97 ? -19.344 22.639 5.970 1.00 32.72 97 LEU A C 1
ATOM 774 O O . LEU A 1 97 ? -18.352 21.909 5.912 1.00 32.72 97 LEU A O 1
ATOM 778 N N . LYS A 1 98 ? -19.360 23.868 5.440 1.00 32.31 98 LYS A N 1
ATOM 779 C CA . LYS A 1 98 ? -18.162 24.555 4.942 1.00 32.31 98 LYS A CA 1
ATOM 780 C C . LYS A 1 98 ? -17.281 24.935 6.130 1.00 32.31 98 LYS A C 1
ATOM 782 O O . LYS A 1 98 ? -17.674 25.757 6.949 1.00 32.31 98 LYS A O 1
ATOM 787 N N . ALA A 1 99 ? -16.085 24.358 6.191 1.00 34.38 99 ALA A N 1
ATOM 788 C CA . ALA A 1 99 ? -15.042 24.783 7.115 1.00 34.38 99 ALA A CA 1
ATOM 789 C C . ALA A 1 99 ? -14.272 25.973 6.522 1.00 34.38 99 ALA A C 1
ATOM 791 O O . ALA A 1 99 ? -13.823 25.920 5.375 1.00 34.38 99 ALA A O 1
ATOM 792 N N . GLN A 1 100 ? -14.119 27.036 7.307 1.00 35.22 100 GLN A N 1
ATOM 793 C CA . GLN A 1 100 ? -13.302 28.198 6.975 1.00 35.22 100 GLN A CA 1
ATOM 794 C C . GLN A 1 100 ? -11.900 27.953 7.547 1.00 35.22 100 GLN A C 1
ATOM 796 O O . GLN A 1 100 ? -11.748 27.714 8.739 1.00 35.22 100 GLN A O 1
ATOM 801 N N . GLY A 1 101 ? -10.889 27.888 6.679 1.00 42.09 101 GLY A N 1
ATOM 802 C CA . GLY A 1 101 ? -9.540 27.471 7.066 1.00 42.09 101 GLY A CA 1
ATOM 803 C C . GLY A 1 101 ? -8.720 28.604 7.677 1.00 42.09 101 GLY A C 1
ATOM 804 O O . GLY A 1 101 ? -8.571 29.660 7.064 1.00 42.09 101 GLY A O 1
ATOM 805 N N . THR A 1 102 ? -8.148 28.352 8.852 1.00 51.50 102 THR A N 1
ATOM 806 C CA . THR A 1 102 ? -7.030 29.109 9.429 1.00 51.50 102 THR A CA 1
ATOM 807 C C . THR A 1 102 ? -5.687 28.520 8.960 1.00 51.50 102 THR A C 1
ATOM 809 O O . THR A 1 102 ? -5.635 27.488 8.285 1.00 51.50 102 THR A O 1
ATOM 812 N N . ASN A 1 103 ? -4.578 29.204 9.258 1.00 55.81 103 ASN A N 1
ATOM 813 C CA . ASN A 1 103 ? -3.240 28.796 8.820 1.00 55.81 103 ASN A CA 1
ATOM 814 C C . ASN A 1 103 ? -2.800 27.472 9.480 1.00 55.81 103 ASN A C 1
ATOM 816 O O . ASN A 1 103 ? -2.700 27.384 10.700 1.00 55.81 103 ASN A O 1
ATOM 820 N N . LEU A 1 104 ? -2.491 26.464 8.657 1.00 59.44 104 LEU A N 1
ATOM 821 C CA . LEU A 1 104 ? -1.974 25.154 9.082 1.00 59.44 104 LEU A CA 1
ATOM 822 C C . LEU A 1 104 ? -0.613 25.289 9.791 1.00 59.44 104 LEU A C 1
ATOM 824 O O . LEU A 1 104 ? 0.276 25.989 9.300 1.00 59.44 104 LEU A O 1
ATOM 828 N N . SER A 1 105 ? -0.396 24.546 10.880 1.00 65.69 105 SER A N 1
ATOM 829 C CA . SER A 1 105 ? 0.898 24.483 11.581 1.00 65.69 105 SER A CA 1
ATOM 830 C C . SER A 1 105 ? 1.976 23.746 10.781 1.00 65.69 105 SER A C 1
ATOM 832 O O . SER A 1 105 ? 3.163 24.029 10.942 1.00 65.69 105 SER A O 1
ATOM 834 N N . VAL A 1 106 ? 1.585 22.825 9.890 1.00 75.75 106 VAL A N 1
ATOM 835 C CA . VAL A 1 106 ? 2.462 22.309 8.831 1.00 75.75 106 VAL A CA 1
ATOM 836 C C . VAL A 1 106 ? 2.265 23.195 7.601 1.00 75.75 106 VAL A C 1
ATOM 838 O O . VAL A 1 106 ? 1.208 23.111 6.968 1.00 75.75 106 VAL A O 1
ATOM 841 N N . PRO A 1 107 ? 3.261 24.019 7.217 1.00 83.81 107 PRO A N 1
ATOM 842 C CA . PRO A 1 107 ? 3.111 24.916 6.081 1.00 83.81 107 PRO A CA 1
ATOM 843 C C . PRO A 1 107 ? 2.802 24.138 4.805 1.00 83.81 107 PRO A C 1
ATOM 845 O O . PRO A 1 107 ? 3.430 23.114 4.524 1.00 83.81 107 PRO A O 1
ATOM 848 N N . PHE A 1 108 ? 1.892 24.660 3.986 1.00 85.38 108 PHE A N 1
ATOM 849 C CA . PHE A 1 108 ? 1.496 24.033 2.722 1.00 85.38 108 PHE A CA 1
ATOM 850 C C . PHE A 1 108 ? 2.692 23.732 1.798 1.00 85.38 108 PHE A C 1
ATOM 852 O O . PHE A 1 108 ? 2.717 22.713 1.110 1.00 85.38 108 PHE A O 1
ATOM 859 N N . HIS A 1 109 ? 3.748 24.547 1.857 1.00 88.88 109 HIS A N 1
ATOM 860 C CA . HIS A 1 109 ? 4.996 24.298 1.134 1.00 88.88 109 HIS A CA 1
ATOM 861 C C . HIS A 1 109 ? 5.616 22.926 1.440 1.00 88.88 109 HIS A C 1
ATOM 863 O O . HIS A 1 109 ? 6.156 22.303 0.531 1.00 88.88 109 HIS A O 1
ATOM 869 N N . PHE A 1 110 ? 5.496 22.398 2.664 1.00 90.00 110 PHE A N 1
ATOM 870 C CA . PHE A 1 110 ? 5.990 21.054 2.987 1.00 90.00 110 PHE A CA 1
ATOM 871 C C . PHE A 1 110 ? 5.213 19.950 2.263 1.00 90.00 110 PHE A C 1
ATOM 873 O O . PHE A 1 110 ? 5.812 18.945 1.873 1.00 90.00 110 PHE A O 1
ATOM 880 N N . TYR A 1 111 ? 3.910 20.132 2.031 1.00 92.00 111 TYR A N 1
ATOM 881 C CA . TYR A 1 111 ? 3.105 19.203 1.232 1.00 92.00 111 TYR A CA 1
ATOM 882 C C . TYR A 1 111 ? 3.586 19.184 -0.219 1.00 92.00 111 TYR A C 1
ATOM 884 O O . TYR A 1 111 ? 3.818 18.113 -0.775 1.00 92.00 111 TYR A O 1
ATOM 892 N N . ILE A 1 112 ? 3.819 20.363 -0.804 1.00 93.31 112 ILE A N 1
ATOM 893 C CA . ILE A 1 112 ? 4.346 20.479 -2.169 1.00 93.31 112 ILE A CA 1
ATOM 894 C C . ILE A 1 112 ? 5.742 19.860 -2.257 1.00 93.31 112 ILE A C 1
ATOM 896 O O . ILE A 1 112 ? 5.981 19.024 -3.118 1.00 93.31 112 ILE A O 1
ATOM 900 N N . ILE A 1 113 ? 6.658 20.232 -1.360 1.00 95.06 113 ILE A N 1
ATOM 901 C CA . ILE A 1 113 ? 8.047 19.753 -1.381 1.00 95.06 113 ILE A CA 1
ATOM 902 C C . ILE A 1 113 ? 8.092 18.228 -1.253 1.00 95.06 113 ILE A C 1
ATOM 904 O O . ILE A 1 113 ? 8.747 17.564 -2.055 1.00 95.06 113 ILE A O 1
ATOM 908 N N . 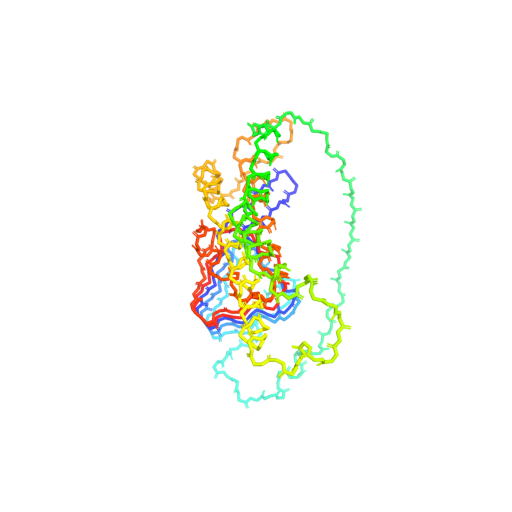SER A 1 114 ? 7.378 17.663 -0.274 1.00 95.38 114 SER A N 1
ATOM 909 C CA . SER A 1 114 ? 7.337 16.208 -0.091 1.00 95.38 114 SER A CA 1
ATOM 910 C C . SER A 1 114 ? 6.690 15.499 -1.280 1.00 95.38 114 SER A C 1
ATOM 912 O O . SER A 1 114 ? 7.243 14.508 -1.751 1.00 95.38 114 SER A O 1
ATOM 914 N N . GLY A 1 115 ? 5.591 16.032 -1.825 1.00 94.69 115 GLY A N 1
ATOM 915 C CA . GLY A 1 115 ? 4.949 15.504 -3.029 1.00 94.69 115 GLY A CA 1
ATOM 916 C C . GLY A 1 115 ? 5.879 15.514 -4.244 1.00 94.69 115 GLY A C 1
ATOM 917 O O . GLY A 1 115 ? 6.056 14.484 -4.888 1.00 94.69 115 GLY A O 1
ATOM 918 N N . THR A 1 116 ? 6.543 16.637 -4.521 1.00 95.44 116 THR A N 1
ATOM 919 C CA . THR A 1 116 ? 7.494 16.773 -5.636 1.00 95.44 116 THR A CA 1
ATOM 920 C C . THR A 1 116 ? 8.689 15.837 -5.487 1.00 95.44 116 THR A C 1
ATOM 922 O O . THR A 1 116 ? 9.144 15.266 -6.473 1.00 95.44 116 THR A O 1
ATOM 925 N N . ILE A 1 117 ? 9.195 15.631 -4.270 1.00 96.81 117 ILE A N 1
ATOM 926 C CA . ILE A 1 117 ? 10.298 14.692 -4.038 1.00 96.81 117 ILE A CA 1
ATOM 927 C C . ILE A 1 117 ? 9.826 13.247 -4.231 1.00 96.81 117 ILE A C 1
ATOM 929 O O . ILE A 1 117 ? 10.459 12.490 -4.959 1.00 96.81 117 ILE A O 1
ATOM 933 N N . ILE A 1 118 ? 8.699 12.856 -3.636 1.00 97.00 118 ILE A N 1
ATOM 934 C CA . ILE A 1 118 ? 8.198 11.479 -3.740 1.00 97.00 118 ILE A CA 1
ATOM 935 C C . ILE A 1 118 ? 7.836 11.136 -5.192 1.00 97.00 118 ILE A C 1
ATOM 937 O O . ILE A 1 118 ? 8.209 10.070 -5.681 1.00 97.00 118 ILE A O 1
ATOM 941 N N . ILE A 1 119 ? 7.141 12.031 -5.895 1.00 95.38 119 ILE A N 1
ATOM 942 C CA . ILE A 1 119 ? 6.640 11.784 -7.253 1.00 95.38 119 ILE A CA 1
ATOM 943 C C . ILE A 1 119 ? 7.711 12.095 -8.299 1.00 95.38 119 ILE A C 1
ATOM 945 O O . ILE A 1 119 ? 7.992 11.266 -9.149 1.00 95.38 119 ILE A O 1
ATOM 949 N N . GLY A 1 120 ? 8.325 13.276 -8.250 1.00 94.38 120 GLY A N 1
ATOM 950 C CA . GLY A 1 120 ? 9.261 13.727 -9.280 1.00 94.38 120 GLY A CA 1
ATOM 951 C C . GLY A 1 120 ? 10.615 13.028 -9.195 1.00 94.38 120 GLY A C 1
ATOM 952 O O . GLY A 1 120 ? 11.071 12.428 -10.168 1.00 94.38 120 GLY A O 1
ATOM 953 N N . PHE A 1 121 ? 11.259 13.052 -8.024 1.00 96.19 121 PHE A N 1
ATOM 954 C CA . PHE A 1 121 ? 12.609 12.487 -7.887 1.00 96.19 121 PHE A CA 1
ATOM 955 C C . PHE A 1 121 ? 12.634 10.959 -7.979 1.00 96.19 121 PHE A C 1
ATOM 957 O O . PHE A 1 121 ? 13.681 10.394 -8.295 1.00 96.19 121 PHE A O 1
ATOM 964 N N . SER A 1 122 ? 11.506 10.273 -7.770 1.00 97.19 122 SER A N 1
ATOM 965 C CA . SER A 1 122 ? 11.440 8.819 -7.955 1.00 97.19 122 SER A CA 1
ATOM 966 C C . SER A 1 122 ? 11.594 8.383 -9.413 1.00 97.19 122 SER A C 1
ATOM 968 O O . SER A 1 122 ? 11.925 7.225 -9.654 1.00 97.19 122 SER A O 1
ATOM 970 N N . PHE A 1 123 ? 11.417 9.282 -10.386 1.00 96.62 123 PHE A N 1
ATOM 971 C CA . PHE A 1 123 ? 11.685 9.011 -11.802 1.00 96.62 123 PHE A CA 1
ATOM 972 C C . PHE A 1 123 ? 13.100 9.379 -12.249 1.00 96.62 123 PH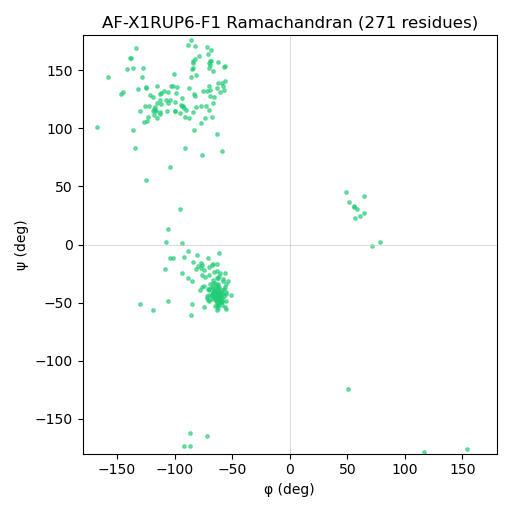E A C 1
ATOM 974 O O . PHE A 1 123 ? 13.492 8.991 -13.344 1.00 96.62 123 PHE A O 1
ATOM 981 N N . LEU A 1 124 ? 13.888 10.090 -11.438 1.00 96.44 124 LEU A N 1
ATOM 982 C CA . LEU A 1 124 ? 15.159 10.654 -11.895 1.00 96.44 124 LEU A CA 1
ATOM 983 C C . LEU A 1 124 ? 16.182 9.570 -12.264 1.00 96.44 124 LEU A C 1
ATOM 985 O O . LEU A 1 124 ? 16.687 9.557 -13.385 1.00 96.44 124 LEU A O 1
ATOM 989 N N . LEU A 1 125 ? 16.453 8.624 -11.356 1.00 96.44 125 LEU A N 1
ATOM 990 C CA . LEU A 1 125 ? 17.393 7.532 -11.632 1.00 96.44 125 LEU A CA 1
ATOM 991 C C . LEU A 1 125 ? 16.836 6.509 -12.645 1.00 96.44 125 LEU A C 1
ATOM 993 O O . LEU A 1 125 ? 17.547 6.207 -13.604 1.00 96.44 125 LEU A O 1
ATOM 997 N N . PRO A 1 126 ? 15.588 6.005 -12.514 1.00 97.50 126 PRO A N 1
ATOM 998 C CA . PRO A 1 126 ? 15.000 5.127 -13.528 1.00 97.50 126 PRO A CA 1
ATOM 999 C C . PRO A 1 126 ? 14.940 5.759 -14.918 1.00 97.50 126 PRO A C 1
ATOM 1001 O O . PRO A 1 126 ? 15.269 5.110 -15.904 1.00 97.50 126 PRO A O 1
ATOM 1004 N N . GLY A 1 127 ? 14.558 7.034 -14.997 1.00 97.06 127 GLY A N 1
ATOM 1005 C CA . GLY A 1 127 ? 14.481 7.787 -16.244 1.00 97.06 127 GLY A CA 1
ATOM 1006 C C . GLY A 1 127 ? 15.852 7.979 -16.880 1.00 97.06 127 GLY A C 1
ATOM 1007 O O . GLY A 1 127 ? 15.979 7.827 -18.089 1.00 97.06 127 GLY A O 1
ATOM 1008 N N . PHE A 1 128 ? 16.893 8.224 -16.080 1.00 97.50 128 PHE A N 1
ATOM 1009 C CA . PHE A 1 128 ? 18.266 8.294 -16.576 1.00 97.50 128 PHE A CA 1
ATOM 1010 C C . PHE A 1 128 ? 18.755 6.947 -17.132 1.00 97.50 128 PHE A C 1
ATOM 1012 O O . PHE A 1 128 ? 19.309 6.902 -18.228 1.00 97.50 128 PHE A O 1
ATOM 1019 N N . ILE A 1 129 ? 18.502 5.839 -16.427 1.00 97.38 129 ILE A N 1
ATOM 1020 C CA . ILE A 1 129 ? 18.844 4.487 -16.906 1.00 97.38 129 ILE A CA 1
ATOM 1021 C C . ILE A 1 129 ? 18.088 4.170 -18.199 1.00 97.38 129 ILE A C 1
ATOM 1023 O O . ILE A 1 129 ? 18.685 3.709 -19.172 1.00 97.38 129 ILE A O 1
ATOM 1027 N N . PHE A 1 130 ? 16.787 4.459 -18.230 1.00 97.62 130 PHE A N 1
ATOM 1028 C CA . PHE A 1 130 ? 15.959 4.272 -19.414 1.00 97.62 130 PHE A CA 1
ATOM 1029 C C . PHE A 1 130 ? 16.446 5.127 -20.588 1.00 97.62 130 PHE A C 1
ATOM 1031 O O . PHE A 1 130 ? 16.527 4.623 -21.701 1.00 97.62 130 PHE A O 1
ATOM 1038 N N . TYR A 1 131 ? 16.838 6.380 -20.347 1.00 97.31 131 TYR A N 1
ATOM 1039 C CA . TYR A 1 131 ? 17.411 7.266 -21.359 1.00 97.31 131 TYR A CA 1
ATOM 1040 C C . TYR A 1 131 ? 18.700 6.687 -21.955 1.00 97.31 131 TYR A C 1
ATOM 1042 O O . TYR A 1 131 ? 18.829 6.607 -23.177 1.00 97.31 131 TYR A O 1
ATOM 1050 N N . LEU A 1 132 ? 19.631 6.235 -21.108 1.00 97.38 132 LEU A N 1
ATOM 1051 C CA . LEU A 1 132 ? 20.875 5.608 -21.560 1.00 97.38 132 LEU A CA 1
ATOM 1052 C C . LEU A 1 132 ? 20.610 4.343 -22.378 1.00 97.38 132 LEU A C 1
ATOM 1054 O O . LEU A 1 132 ? 21.248 4.134 -23.406 1.00 97.38 132 LEU A O 1
ATOM 1058 N N . PHE A 1 133 ? 19.652 3.516 -21.961 1.00 96.69 133 PHE A N 1
ATOM 1059 C CA . PHE A 1 133 ? 19.273 2.326 -22.714 1.00 96.69 133 PHE A CA 1
ATOM 1060 C C . PHE A 1 133 ? 18.607 2.678 -24.052 1.00 96.69 133 PHE A C 1
ATOM 1062 O O . PHE A 1 133 ? 18.984 2.138 -25.093 1.00 96.69 133 PHE A O 1
ATOM 1069 N N . LEU A 1 134 ? 17.654 3.611 -24.042 1.00 96.19 134 LEU A N 1
ATOM 1070 C CA . LEU A 1 134 ? 16.901 4.017 -25.222 1.00 96.19 134 LEU A CA 1
ATOM 1071 C C . LEU A 1 134 ? 17.821 4.615 -26.286 1.00 96.19 134 LEU A C 1
ATOM 1073 O O . LEU A 1 134 ? 17.788 4.164 -27.424 1.00 96.19 134 LEU A O 1
ATOM 1077 N N . PHE A 1 135 ? 18.657 5.592 -25.932 1.00 96.56 135 PHE A N 1
ATOM 1078 C CA . PHE A 1 135 ? 19.507 6.289 -26.902 1.00 96.56 135 PHE A CA 1
ATOM 1079 C C . PHE A 1 135 ? 20.861 5.616 -27.132 1.00 96.56 135 PHE A C 1
ATOM 1081 O O . PHE A 1 135 ? 21.414 5.736 -28.220 1.00 96.56 135 PHE A O 1
ATOM 1088 N N . GLY A 1 136 ? 21.398 4.906 -26.140 1.00 94.81 136 GLY A N 1
ATOM 1089 C CA . GLY A 1 136 ? 22.691 4.230 -26.256 1.00 94.81 136 GLY A CA 1
ATOM 1090 C C . GLY A 1 136 ? 22.606 2.844 -26.888 1.00 94.81 136 GLY A C 1
ATOM 1091 O O . GLY A 1 136 ? 23.547 2.428 -27.558 1.00 94.81 136 GLY A O 1
ATOM 1092 N N . VAL A 1 137 ? 21.495 2.125 -26.696 1.00 93.44 137 VAL A N 1
ATOM 1093 C CA . VAL A 1 137 ? 21.354 0.736 -27.158 1.00 93.44 137 VAL A CA 1
ATOM 1094 C C . VAL A 1 137 ? 20.213 0.596 -28.155 1.00 93.44 137 VAL A C 1
ATOM 1096 O O . VAL A 1 137 ? 20.442 0.136 -29.269 1.00 93.44 137 VAL A O 1
ATOM 1099 N N . LEU A 1 138 ? 18.990 0.986 -27.793 1.00 93.94 138 LEU A N 1
ATOM 1100 C CA . LEU A 1 138 ? 17.813 0.678 -28.609 1.00 93.94 138 LEU A CA 1
ATOM 1101 C C . LEU A 1 138 ? 17.770 1.505 -29.902 1.00 93.94 138 LEU A C 1
ATOM 1103 O O . LEU A 1 138 ? 17.517 0.967 -30.977 1.00 93.94 138 LEU A O 1
ATOM 1107 N N . ALA A 1 139 ? 18.054 2.802 -29.813 1.00 93.81 139 ALA A N 1
ATOM 1108 C CA . ALA A 1 139 ? 18.029 3.716 -30.944 1.00 93.81 139 ALA A CA 1
ATOM 1109 C C . ALA A 1 139 ? 19.040 3.354 -32.043 1.00 93.81 139 ALA A C 1
ATOM 1111 O O . ALA A 1 139 ? 18.606 3.167 -33.178 1.00 93.81 139 ALA A O 1
ATOM 1112 N N . PRO A 1 140 ? 20.350 3.202 -31.758 1.00 93.00 140 PRO A N 1
ATOM 1113 C CA . PRO A 1 140 ? 21.324 2.900 -32.803 1.00 93.00 140 PRO A CA 1
ATOM 1114 C C . PRO A 1 140 ? 21.160 1.494 -33.383 1.00 93.00 140 PRO A C 1
ATOM 1116 O O . PRO A 1 140 ? 21.391 1.321 -34.576 1.00 93.00 140 PRO A O 1
ATOM 1119 N N . ASN A 1 141 ? 20.755 0.512 -32.571 1.00 90.06 141 ASN A N 1
ATOM 1120 C CA . ASN A 1 141 ? 20.750 -0.891 -32.987 1.00 90.06 141 ASN A CA 1
ATOM 1121 C C . ASN A 1 141 ? 19.414 -1.375 -33.561 1.00 90.06 141 ASN A C 1
ATOM 1123 O O . ASN A 1 141 ? 19.413 -2.341 -34.316 1.00 90.06 141 ASN A O 1
ATOM 1127 N N . LEU A 1 142 ? 18.292 -0.741 -33.201 1.00 90.69 142 LEU A N 1
ATOM 1128 C CA . LEU A 1 142 ? 16.954 -1.198 -33.586 1.00 90.69 142 LEU A CA 1
ATOM 1129 C C . LEU A 1 142 ? 16.088 -0.080 -34.183 1.00 90.69 142 LEU A C 1
ATOM 1131 O O . LEU A 1 142 ? 15.529 -0.264 -35.257 1.00 90.69 142 LEU A O 1
ATOM 1135 N N . LEU A 1 143 ? 15.966 1.080 -33.522 1.00 91.06 143 LEU A N 1
ATOM 1136 C CA . LEU A 1 143 ? 15.009 2.122 -33.951 1.00 91.06 143 LEU A CA 1
ATOM 1137 C C . LEU A 1 143 ? 15.479 2.939 -35.165 1.00 91.06 143 LEU A C 1
ATOM 1139 O O . LEU A 1 143 ? 14.658 3.568 -35.824 1.00 91.06 143 LEU A O 1
ATOM 1143 N N . SER A 1 144 ? 16.782 2.958 -35.448 1.00 90.50 144 SER A N 1
ATOM 1144 C CA . SER A 1 144 ? 17.365 3.604 -36.631 1.00 90.50 144 SER A CA 1
ATOM 1145 C C . SER A 1 144 ? 17.173 2.785 -37.915 1.00 90.50 144 SER A C 1
ATOM 1147 O O . SER A 1 144 ? 17.350 3.314 -39.013 1.00 90.50 144 SER A O 1
ATOM 1149 N N . GLN A 1 145 ? 16.831 1.499 -37.787 1.00 87.38 145 GLN A N 1
ATOM 1150 C CA . GLN A 1 145 ? 16.651 0.589 -38.912 1.00 87.38 145 GLN A CA 1
ATOM 1151 C C . GLN A 1 145 ? 15.262 0.771 -39.546 1.00 87.38 145 GLN A C 1
ATOM 1153 O O . GLN A 1 145 ? 14.286 1.042 -38.842 1.00 87.38 145 GLN A O 1
ATOM 1158 N N . PRO A 1 146 ? 15.130 0.603 -40.874 1.00 88.44 146 PRO A N 1
ATOM 1159 C CA . PRO A 1 146 ? 13.838 0.697 -41.542 1.00 88.44 146 PRO A CA 1
ATOM 1160 C C . PRO A 1 146 ? 12.920 -0.443 -41.094 1.00 88.44 146 PRO A C 1
ATOM 1162 O O . PRO A 1 146 ? 13.282 -1.615 -41.199 1.00 88.44 146 PRO A O 1
ATOM 1165 N N . PHE A 1 147 ? 11.712 -0.103 -40.638 1.00 88.69 147 PHE A N 1
ATOM 1166 C CA . PHE A 1 147 ? 10.748 -1.068 -40.110 1.00 88.69 147 PHE A CA 1
ATOM 1167 C C . PHE A 1 147 ? 10.297 -2.076 -41.182 1.00 88.69 147 PHE A C 1
ATOM 1169 O O . PHE A 1 147 ? 9.392 -1.812 -41.972 1.00 88.69 147 PHE A O 1
ATOM 1176 N N . THR A 1 148 ? 10.955 -3.235 -41.218 1.00 90.31 148 THR A N 1
ATOM 1177 C CA . THR A 1 148 ? 10.773 -4.302 -42.211 1.00 90.31 148 THR A CA 1
ATOM 1178 C C . THR A 1 148 ? 10.766 -5.671 -41.530 1.00 90.31 148 THR A C 1
ATOM 1180 O O . THR A 1 148 ? 11.255 -5.821 -40.408 1.00 90.31 148 THR A O 1
ATOM 1183 N N . PHE A 1 149 ? 10.225 -6.695 -42.202 1.00 87.69 149 PHE A N 1
ATOM 1184 C CA . PHE A 1 149 ? 10.162 -8.056 -41.649 1.00 87.69 149 PHE A CA 1
ATOM 1185 C C . PHE A 1 149 ? 11.543 -8.654 -41.331 1.00 87.69 149 PHE A C 1
ATOM 1187 O O . PHE A 1 149 ? 11.652 -9.490 -40.438 1.00 87.69 149 PHE A O 1
ATOM 1194 N N . GLU A 1 150 ? 12.603 -8.186 -41.991 1.00 87.62 150 GLU A N 1
ATOM 1195 C CA . GLU A 1 150 ? 13.977 -8.641 -41.756 1.00 87.62 150 GLU A CA 1
ATOM 1196 C C . GLU A 1 150 ? 14.482 -8.323 -40.342 1.00 87.62 150 GLU A C 1
ATOM 1198 O O . GLU A 1 150 ? 15.252 -9.100 -39.774 1.00 87.62 150 GLU A O 1
ATOM 1203 N N . ILE A 1 151 ? 13.985 -7.247 -39.715 1.00 88.81 151 ILE A N 1
ATOM 1204 C CA . ILE A 1 151 ? 14.326 -6.896 -38.328 1.00 88.81 151 ILE A CA 1
ATOM 1205 C C . ILE A 1 151 ? 13.946 -8.034 -37.373 1.00 88.81 151 ILE A C 1
ATOM 1207 O O . ILE A 1 151 ? 14.701 -8.337 -36.447 1.00 88.81 151 ILE A O 1
ATOM 1211 N N . PHE A 1 152 ? 12.806 -8.686 -37.614 1.00 87.56 152 PHE A N 1
ATOM 1212 C CA . PHE A 1 152 ? 12.316 -9.807 -36.808 1.00 87.56 152 PHE A CA 1
ATOM 1213 C C . PHE A 1 152 ? 12.984 -11.143 -37.155 1.00 87.56 152 PHE A C 1
ATOM 1215 O O . PHE A 1 152 ? 12.774 -12.128 -36.456 1.00 87.56 152 PHE A O 1
ATOM 1222 N N . LEU A 1 153 ? 13.771 -11.214 -38.225 1.00 89.19 153 LEU A N 1
ATOM 1223 C CA . LEU A 1 153 ? 14.490 -12.430 -38.617 1.00 89.19 153 LEU A CA 1
ATOM 1224 C C . LEU A 1 153 ? 15.967 -12.387 -38.213 1.00 89.19 153 LEU A C 1
ATOM 1226 O O . LEU A 1 153 ? 16.642 -13.412 -38.250 1.00 89.19 153 LEU A O 1
ATOM 1230 N N . ASN A 1 154 ? 16.473 -11.221 -37.804 1.00 87.88 154 ASN A N 1
ATOM 1231 C CA . ASN A 1 154 ? 17.859 -11.055 -37.392 1.00 87.88 154 ASN A CA 1
ATOM 1232 C C . ASN A 1 154 ? 18.097 -11.610 -35.967 1.00 87.88 154 ASN A C 1
ATOM 1234 O O . ASN A 1 154 ? 17.543 -11.064 -35.006 1.00 87.88 154 ASN A O 1
ATOM 1238 N N . PRO A 1 155 ? 18.981 -12.616 -35.788 1.00 88.31 155 PRO A N 1
ATOM 1239 C CA . PRO A 1 155 ? 19.282 -13.193 -34.477 1.00 88.31 155 PRO A CA 1
ATOM 1240 C C . PRO A 1 155 ? 19.806 -12.192 -33.442 1.00 88.31 155 PRO A C 1
ATOM 1242 O O . PRO A 1 155 ? 19.570 -12.359 -32.246 1.00 88.31 155 PRO A O 1
ATOM 1245 N N . TYR A 1 156 ? 20.491 -11.134 -33.884 1.00 87.31 156 TYR A N 1
ATOM 1246 C CA . TYR A 1 156 ? 20.995 -10.083 -32.999 1.00 87.31 156 TYR A CA 1
ATOM 1247 C C . TYR A 1 156 ? 19.853 -9.322 -32.301 1.00 87.31 156 TYR A C 1
ATOM 1249 O O . TYR A 1 156 ? 19.946 -8.995 -31.116 1.00 87.31 156 TYR A O 1
ATOM 1257 N N . ASN A 1 157 ? 18.731 -9.112 -32.997 1.00 90.44 157 ASN A N 1
ATOM 1258 C CA . ASN A 1 157 ? 17.595 -8.346 -32.482 1.00 90.44 157 ASN A CA 1
ATOM 1259 C C . ASN A 1 157 ? 16.779 -9.116 -31.436 1.00 90.44 157 ASN A C 1
ATOM 1261 O O . ASN A 1 157 ? 16.130 -8.497 -30.594 1.00 90.44 157 ASN A O 1
ATOM 1265 N N . TYR A 1 158 ? 16.852 -10.451 -31.412 1.00 91.00 158 TYR A N 1
ATOM 1266 C CA . TYR A 1 158 ? 16.167 -11.268 -30.400 1.00 91.00 158 TYR A CA 1
ATOM 1267 C C . TYR A 1 158 ? 16.618 -10.944 -28.981 1.00 91.00 158 TYR A C 1
ATOM 1269 O O . TYR A 1 158 ? 15.785 -10.826 -28.081 1.00 91.00 158 TYR A O 1
ATOM 1277 N N . GLY A 1 159 ? 17.922 -10.724 -28.791 1.00 90.44 159 GLY A N 1
ATOM 1278 C CA . GLY A 1 159 ? 18.460 -10.294 -27.503 1.00 90.44 159 GLY A CA 1
ATOM 1279 C C . GLY A 1 159 ? 17.870 -8.956 -27.058 1.00 90.44 159 GLY A C 1
ATOM 1280 O O . GLY A 1 159 ? 17.466 -8.814 -25.906 1.00 90.44 159 GLY A O 1
ATOM 1281 N N . LEU A 1 160 ? 17.743 -7.997 -27.980 1.00 92.06 160 LEU A N 1
ATOM 1282 C CA . LEU A 1 160 ? 17.169 -6.679 -27.699 1.00 92.06 160 LEU A CA 1
ATOM 1283 C C . LEU A 1 160 ? 15.673 -6.758 -27.377 1.00 92.06 160 LEU A C 1
ATOM 1285 O O . LEU A 1 160 ? 15.234 -6.148 -26.405 1.00 92.06 160 LEU A O 1
ATOM 1289 N N . PHE A 1 161 ? 14.897 -7.549 -28.122 1.00 92.50 161 PHE A N 1
ATOM 1290 C CA . PHE A 1 161 ? 13.468 -7.731 -27.851 1.00 92.50 161 PHE A CA 1
ATOM 1291 C C . PHE A 1 161 ? 13.192 -8.352 -26.483 1.00 92.50 161 PHE A C 1
ATOM 1293 O O . PHE A 1 161 ? 12.202 -7.992 -25.851 1.00 92.50 161 PHE A O 1
ATOM 1300 N N . PHE A 1 162 ? 14.060 -9.246 -26.005 1.00 92.81 162 PHE A N 1
ATOM 1301 C CA . PHE A 1 162 ? 13.945 -9.807 -24.660 1.00 92.81 162 PHE A CA 1
ATOM 1302 C C . PHE A 1 162 ? 14.444 -8.841 -23.575 1.00 92.81 162 PHE A C 1
ATOM 1304 O O . PHE A 1 162 ? 13.844 -8.723 -22.507 1.00 92.81 162 PHE A O 1
ATOM 1311 N N . LEU A 1 163 ? 15.530 -8.115 -23.848 1.00 93.81 163 LEU A N 1
ATOM 1312 C CA . LEU A 1 163 ? 16.144 -7.197 -22.893 1.00 93.81 163 LEU A CA 1
ATOM 1313 C C . LEU A 1 163 ? 15.278 -5.956 -22.629 1.00 93.81 163 LEU A C 1
ATOM 1315 O O . LEU A 1 163 ? 15.191 -5.505 -21.488 1.00 93.81 163 LEU A O 1
ATOM 1319 N N . THR A 1 164 ? 14.614 -5.415 -23.653 1.00 94.38 164 THR A N 1
ATOM 1320 C CA . THR A 1 164 ? 13.779 -4.210 -23.539 1.00 94.38 164 THR A CA 1
ATOM 1321 C C . THR A 1 164 ? 12.686 -4.315 -22.464 1.00 94.38 164 THR A C 1
ATOM 1323 O O . THR A 1 164 ? 12.672 -3.458 -21.576 1.00 94.38 164 THR A O 1
ATOM 1326 N N . PRO A 1 165 ? 11.785 -5.320 -22.460 1.00 95.88 165 PRO A N 1
ATOM 1327 C CA . PRO A 1 165 ? 10.768 -5.436 -21.416 1.00 95.88 165 PRO A CA 1
ATOM 1328 C C . PRO A 1 165 ? 11.385 -5.658 -20.030 1.00 95.88 165 PRO A C 1
ATOM 1330 O O . PRO A 1 165 ? 10.875 -5.114 -19.053 1.00 95.88 165 PRO A O 1
ATOM 1333 N N . LEU A 1 166 ? 12.507 -6.381 -19.932 1.00 96.12 166 LEU A N 1
ATOM 1334 C CA . LEU A 1 166 ? 13.209 -6.591 -18.664 1.00 96.12 166 LEU A CA 1
ATOM 1335 C C . LEU A 1 166 ? 13.714 -5.260 -18.094 1.00 96.12 166 LEU A C 1
ATOM 1337 O O . LEU A 1 166 ? 13.444 -4.952 -16.935 1.00 96.12 166 LEU A O 1
ATOM 1341 N N . ILE A 1 167 ? 14.362 -4.427 -18.914 1.00 96.75 167 ILE A N 1
ATOM 1342 C CA . ILE A 1 167 ? 14.845 -3.105 -18.492 1.00 96.75 167 ILE A CA 1
ATOM 1343 C C . ILE A 1 167 ? 13.690 -2.182 -18.111 1.00 96.75 167 ILE A C 1
ATOM 1345 O O . ILE A 1 167 ? 13.793 -1.480 -17.104 1.00 96.75 167 ILE A O 1
ATOM 1349 N N . ILE A 1 168 ? 12.583 -2.192 -18.859 1.00 96.31 168 ILE A N 1
ATOM 1350 C CA . ILE A 1 168 ? 11.392 -1.396 -18.525 1.00 96.31 168 ILE A CA 1
ATOM 1351 C C . ILE A 1 168 ? 10.837 -1.819 -17.159 1.00 96.31 168 ILE A C 1
ATOM 1353 O O . ILE A 1 168 ? 10.601 -0.962 -16.304 1.00 96.31 168 ILE A O 1
ATOM 1357 N N . ILE A 1 169 ? 10.694 -3.127 -16.917 1.00 97.19 169 ILE A N 1
ATOM 1358 C CA . ILE A 1 169 ? 10.247 -3.664 -15.625 1.00 97.19 169 ILE A CA 1
ATOM 1359 C C . ILE A 1 169 ? 11.227 -3.273 -14.512 1.00 97.19 169 ILE A C 1
ATOM 1361 O O . ILE A 1 169 ? 10.794 -2.795 -13.465 1.00 97.19 169 ILE A O 1
ATOM 1365 N N . SER A 1 170 ? 12.539 -3.409 -14.724 1.00 97.06 170 SER A N 1
ATOM 1366 C CA . SER A 1 170 ? 13.555 -3.016 -13.739 1.00 97.06 170 SER A CA 1
ATOM 1367 C C . SER A 1 170 ? 13.514 -1.522 -13.417 1.00 97.06 170 SER A C 1
ATOM 1369 O O . SER A 1 170 ? 13.567 -1.158 -12.243 1.00 97.06 170 SER A O 1
ATOM 1371 N N . CYS A 1 171 ? 13.369 -0.653 -14.421 1.00 97.81 171 CYS A N 1
ATOM 1372 C CA . CYS A 1 171 ? 13.222 0.788 -14.212 1.00 97.81 171 CYS A CA 1
ATOM 1373 C C . CYS A 1 171 ? 11.952 1.100 -13.411 1.00 97.81 171 CYS A C 1
ATOM 1375 O O . CYS A 1 171 ? 11.984 1.914 -12.489 1.00 97.81 171 CYS A O 1
ATOM 1377 N N . TYR A 1 172 ? 10.846 0.419 -13.706 1.00 97.31 172 TYR A N 1
ATOM 1378 C CA . TYR A 1 172 ? 9.597 0.609 -12.979 1.00 97.31 172 TYR A CA 1
ATOM 1379 C C . TYR A 1 172 ? 9.678 0.129 -11.520 1.00 97.31 172 TYR A C 1
ATOM 1381 O O . TYR A 1 172 ? 9.268 0.847 -10.609 1.00 97.31 172 TYR A O 1
ATOM 1389 N N . LEU A 1 173 ? 10.273 -1.039 -11.260 1.00 97.31 173 LEU A N 1
ATOM 1390 C CA . LEU A 1 173 ? 10.513 -1.521 -9.894 1.00 97.31 173 LEU A CA 1
ATOM 1391 C C . LEU A 1 173 ? 11.445 -0.581 -9.117 1.00 97.31 173 LEU A C 1
ATOM 1393 O O . LEU A 1 173 ? 11.225 -0.327 -7.932 1.00 97.31 173 LEU A O 1
ATOM 1397 N N . LEU A 1 174 ? 12.455 -0.017 -9.785 1.00 97.62 174 LEU A N 1
ATOM 1398 C CA . LEU A 1 174 ? 13.342 0.983 -9.197 1.00 97.62 174 LEU A CA 1
ATOM 1399 C C . LEU A 1 174 ? 12.586 2.278 -8.853 1.00 97.62 174 LEU A C 1
ATOM 1401 O O . LEU A 1 174 ? 12.805 2.844 -7.783 1.00 97.62 174 LEU A O 1
ATOM 1405 N N . HIS A 1 175 ? 11.660 2.717 -9.710 1.00 97.69 175 HIS A N 1
ATOM 1406 C CA . HIS A 1 175 ? 10.757 3.831 -9.415 1.00 97.69 175 HIS A CA 1
ATOM 1407 C C . HIS A 1 175 ? 9.918 3.555 -8.157 1.00 97.69 175 HIS A C 1
ATOM 1409 O O . HIS A 1 175 ? 9.950 4.358 -7.221 1.00 97.69 175 HIS A O 1
ATOM 1415 N N . LEU A 1 176 ? 9.244 2.399 -8.084 1.00 97.81 176 LEU A N 1
ATOM 1416 C CA . LEU A 1 176 ? 8.465 1.994 -6.905 1.00 97.81 176 LEU A CA 1
ATOM 1417 C C . LEU A 1 176 ? 9.317 1.996 -5.628 1.00 97.81 176 LEU A C 1
ATOM 1419 O O . LEU A 1 176 ? 8.890 2.495 -4.584 1.00 97.81 176 LEU A O 1
ATOM 1423 N N . PHE A 1 177 ? 10.550 1.494 -5.713 1.00 97.81 177 PHE A N 1
ATOM 1424 C CA . PHE A 1 177 ? 11.488 1.518 -4.597 1.00 97.81 177 PHE A CA 1
ATOM 1425 C C . PHE A 1 177 ? 11.780 2.947 -4.111 1.00 97.81 177 PHE A C 1
ATOM 1427 O O . PHE A 1 177 ? 11.725 3.200 -2.905 1.00 97.81 177 PHE A O 1
ATOM 1434 N N . PHE A 1 178 ? 12.039 3.900 -5.014 1.00 98.00 178 PHE A N 1
ATOM 1435 C CA . PHE A 1 178 ? 12.271 5.296 -4.629 1.00 98.00 178 PHE A CA 1
ATOM 1436 C C . PHE A 1 178 ? 11.028 5.975 -4.055 1.00 98.00 178 PHE A C 1
ATOM 1438 O O . PHE A 1 178 ? 11.151 6.724 -3.084 1.00 98.00 178 PHE A O 1
ATOM 1445 N N . VAL A 1 179 ? 9.838 5.681 -4.587 1.00 97.94 179 VAL A N 1
ATOM 1446 C CA . VAL A 1 179 ? 8.569 6.150 -4.008 1.00 97.94 179 VAL A CA 1
ATOM 1447 C C . VAL A 1 179 ? 8.468 5.713 -2.544 1.00 97.94 179 VAL A C 1
ATOM 1449 O O . VAL A 1 179 ? 8.235 6.548 -1.665 1.00 97.94 179 VAL A O 1
ATOM 1452 N N . ALA A 1 180 ? 8.725 4.435 -2.253 1.00 97.56 180 ALA A N 1
ATOM 1453 C CA . ALA A 1 180 ? 8.709 3.913 -0.888 1.00 97.56 180 ALA A CA 1
ATOM 1454 C C . ALA A 1 180 ? 9.830 4.512 -0.013 1.00 97.56 180 ALA A C 1
ATOM 1456 O O . ALA A 1 180 ? 9.595 4.847 1.151 1.00 97.56 180 ALA A O 1
ATOM 1457 N N . LEU A 1 181 ? 11.040 4.697 -0.558 1.00 97.75 181 LEU A N 1
ATOM 1458 C CA . LEU A 1 181 ? 12.193 5.279 0.141 1.00 97.75 181 LEU A CA 1
ATOM 1459 C C . LEU A 1 181 ? 11.943 6.724 0.580 1.00 97.75 181 LEU A C 1
ATOM 1461 O O . LEU A 1 181 ? 12.113 7.049 1.759 1.00 97.75 181 LEU A O 1
ATOM 1465 N N . PHE A 1 182 ? 11.522 7.583 -0.347 1.00 97.62 182 PHE A N 1
ATOM 1466 C CA . PHE A 1 182 ? 11.246 8.985 -0.046 1.00 97.62 182 PHE A CA 1
ATOM 1467 C C . PHE A 1 182 ? 10.047 9.123 0.885 1.00 97.62 182 PHE A C 1
ATOM 1469 O O . PHE A 1 182 ? 10.119 9.873 1.862 1.00 97.62 182 PHE A O 1
ATOM 1476 N N . THR A 1 183 ? 8.992 8.332 0.664 1.00 97.25 183 THR A N 1
ATOM 1477 C CA . THR A 1 183 ? 7.841 8.306 1.572 1.00 97.25 183 THR A CA 1
ATOM 1478 C C . THR A 1 183 ? 8.275 7.926 2.979 1.00 97.25 183 THR A C 1
ATOM 1480 O O . THR A 1 183 ? 7.946 8.638 3.920 1.00 97.25 183 THR A O 1
ATOM 1483 N N . ARG A 1 184 ? 9.070 6.863 3.153 1.00 96.69 184 ARG A N 1
ATOM 1484 C CA . ARG A 1 184 ? 9.570 6.434 4.468 1.00 96.69 184 ARG A CA 1
ATOM 1485 C C . ARG A 1 184 ? 10.318 7.549 5.196 1.00 96.69 184 ARG A C 1
ATOM 1487 O O . ARG A 1 184 ? 10.168 7.684 6.411 1.00 96.69 184 ARG A O 1
ATOM 1494 N N . TRP A 1 185 ? 11.129 8.327 4.482 1.00 95.88 185 TRP A N 1
ATOM 1495 C CA . TRP A 1 185 ? 11.893 9.422 5.079 1.00 95.88 185 TRP A CA 1
ATOM 1496 C C . TRP A 1 185 ? 10.977 10.509 5.655 1.00 95.88 185 TRP A C 1
ATOM 1498 O O . TRP A 1 185 ? 11.070 10.812 6.847 1.00 95.88 185 TRP A O 1
ATOM 1508 N N . PHE A 1 186 ? 10.036 11.022 4.856 1.00 95.38 186 PHE A N 1
ATOM 1509 C CA . PHE A 1 186 ? 9.066 12.021 5.315 1.00 95.38 186 PHE A CA 1
ATOM 1510 C C . PHE A 1 186 ? 8.094 11.461 6.353 1.00 95.38 186 PHE A C 1
ATOM 1512 O O . PHE A 1 186 ? 7.814 12.111 7.361 1.00 95.38 186 PHE A O 1
ATOM 1519 N N . TYR A 1 187 ? 7.620 10.235 6.143 1.00 95.00 187 TYR A N 1
ATOM 1520 C CA . TYR A 1 187 ? 6.681 9.567 7.031 1.00 95.00 187 TYR A CA 1
ATOM 1521 C C . TYR A 1 187 ? 7.284 9.386 8.423 1.00 95.00 187 TYR A C 1
ATOM 1523 O O . TYR A 1 187 ? 6.632 9.717 9.402 1.00 95.00 187 TYR A O 1
ATOM 1531 N N . LYS A 1 188 ? 8.550 8.963 8.542 1.00 93.75 188 LYS A N 1
ATOM 1532 C CA . LYS A 1 188 ? 9.233 8.837 9.843 1.00 93.75 188 LYS A CA 1
ATOM 1533 C C . LYS A 1 188 ? 9.262 10.159 10.621 1.00 93.75 188 LYS A C 1
ATOM 1535 O O . LYS A 1 188 ? 9.135 10.153 11.845 1.00 93.75 188 LYS A O 1
ATOM 1540 N N . LEU A 1 189 ? 9.460 11.283 9.929 1.00 91.00 189 LEU A N 1
ATOM 1541 C CA . LEU A 1 189 ? 9.461 12.612 10.546 1.00 91.00 189 LEU A CA 1
ATOM 1542 C C . LEU A 1 189 ? 8.055 13.019 10.997 1.00 91.00 189 LEU A C 1
ATOM 1544 O O . LEU A 1 189 ? 7.897 13.518 12.112 1.00 91.00 189 LEU A O 1
ATOM 1548 N N . ALA A 1 190 ? 7.053 12.773 10.151 1.00 90.75 190 ALA A N 1
ATOM 1549 C CA . ALA A 1 190 ? 5.656 13.058 10.454 1.00 90.75 190 ALA A CA 1
ATOM 1550 C C . ALA A 1 190 ? 5.136 12.194 11.611 1.00 90.75 190 ALA A C 1
ATOM 1552 O O . ALA A 1 190 ? 4.486 12.702 12.517 1.00 90.75 190 ALA A O 1
ATOM 1553 N N . ASP A 1 191 ? 5.474 10.907 11.621 1.00 89.44 191 ASP A N 1
ATOM 1554 C CA . ASP A 1 191 ? 4.998 9.936 12.603 1.00 89.44 191 ASP A CA 1
ATOM 1555 C C . ASP A 1 191 ? 5.541 10.208 14.008 1.00 89.44 191 ASP A C 1
ATOM 1557 O O . ASP A 1 191 ? 4.808 10.117 14.986 1.00 89.44 191 ASP A O 1
ATOM 1561 N N . LYS A 1 192 ? 6.798 10.665 14.115 1.00 86.38 192 LYS A N 1
ATOM 1562 C CA . LYS A 1 192 ? 7.388 11.080 15.398 1.00 86.38 192 LYS A CA 1
ATOM 1563 C C . LYS A 1 192 ? 6.655 12.270 16.035 1.00 86.38 192 LYS A C 1
ATOM 1565 O O . LYS A 1 192 ? 6.713 12.430 17.251 1.00 86.38 192 LYS A O 1
ATOM 1570 N N . ARG A 1 193 ? 6.036 13.132 15.223 1.00 83.00 193 ARG A N 1
ATOM 1571 C CA . ARG A 1 193 ? 5.348 14.360 15.662 1.00 83.00 193 ARG A CA 1
ATOM 1572 C C . ARG A 1 193 ? 3.821 14.230 15.670 1.00 83.00 193 ARG A C 1
ATOM 1574 O O . ARG A 1 193 ? 3.146 15.110 16.192 1.00 83.00 193 ARG A O 1
ATOM 1581 N N . GLY A 1 194 ? 3.287 13.168 15.072 1.00 77.56 194 GLY A N 1
ATOM 1582 C CA . GLY A 1 194 ? 1.858 12.917 14.947 1.00 77.56 194 GLY A CA 1
ATOM 1583 C C . GLY A 1 194 ? 1.246 12.211 16.162 1.00 77.56 194 GLY A C 1
ATOM 1584 O O . GLY A 1 194 ? 1.949 11.823 17.097 1.00 77.56 194 GLY A O 1
ATOM 1585 N N . PRO A 1 195 ? -0.084 12.016 16.152 1.00 74.12 195 PRO A N 1
ATOM 1586 C CA . PRO A 1 195 ? -0.792 11.344 17.232 1.00 74.12 195 PRO A CA 1
ATOM 1587 C C . PRO A 1 195 ? -0.439 9.856 17.277 1.00 74.12 195 PRO A C 1
ATOM 1589 O O . PRO A 1 195 ? -0.495 9.162 16.256 1.00 74.12 195 PRO A O 1
ATOM 1592 N N . SER A 1 196 ? -0.136 9.367 18.482 1.00 68.56 196 SER A N 1
ATOM 1593 C CA . SER A 1 196 ? 0.181 7.962 18.747 1.00 68.56 196 SER A CA 1
ATOM 1594 C C . SER A 1 196 ? -1.078 7.122 18.980 1.00 68.56 196 SER A C 1
ATOM 1596 O O . SER A 1 196 ? -1.323 6.196 18.213 1.00 68.56 196 SER A O 1
ATOM 1598 N N . GLN A 1 197 ? -1.884 7.436 20.002 1.00 75.44 197 GLN A N 1
ATOM 1599 C CA . GLN A 1 197 ? -3.241 6.924 20.260 1.00 75.44 197 GLN A CA 1
ATOM 1600 C C . GLN A 1 197 ? -3.995 7.904 21.167 1.00 75.44 197 GLN A C 1
ATOM 1602 O O . GLN A 1 197 ? -3.396 8.488 22.065 1.00 75.44 197 GLN A O 1
ATOM 1607 N N . GLY A 1 198 ? -5.299 8.075 20.960 1.00 71.25 198 GLY A N 1
ATOM 1608 C CA . GLY A 1 198 ? -6.124 8.938 21.801 1.00 71.25 198 GLY A CA 1
ATOM 1609 C C . GLY A 1 198 ? -7.350 9.497 21.094 1.00 71.25 198 GLY A C 1
ATOM 1610 O O . GLY A 1 198 ? -7.645 9.168 19.945 1.00 71.25 198 GLY A O 1
ATOM 1611 N N . VAL A 1 199 ? -8.072 10.346 21.817 1.00 73.50 199 VAL A N 1
ATOM 1612 C CA . VAL A 1 199 ? -9.094 11.231 21.260 1.00 73.50 199 VAL A CA 1
ATOM 1613 C C . VAL A 1 199 ? -8.509 12.635 21.312 1.00 73.50 199 VAL A C 1
ATOM 1615 O O . VAL A 1 199 ? -8.067 13.068 22.371 1.00 73.50 199 VAL A O 1
ATOM 1618 N N . PHE A 1 200 ? -8.462 13.301 20.168 1.00 72.81 200 PHE A N 1
ATOM 1619 C CA . PHE A 1 200 ? -7.900 14.635 20.006 1.00 72.81 200 PHE A CA 1
ATOM 1620 C C . PHE A 1 200 ? -9.015 15.587 19.605 1.00 72.81 200 PHE A C 1
ATOM 1622 O O . PHE A 1 200 ? -9.825 15.245 18.741 1.00 72.81 200 PHE A O 1
ATOM 1629 N N . ASP A 1 201 ? -9.048 16.772 20.202 1.00 68.25 201 ASP A N 1
ATOM 1630 C CA . ASP A 1 201 ? -9.979 17.804 19.771 1.00 68.25 201 ASP A CA 1
ATOM 1631 C C . ASP A 1 201 ? -9.531 18.368 18.417 1.00 68.25 201 ASP A C 1
ATOM 1633 O O . ASP A 1 201 ? -8.359 18.668 18.176 1.00 68.25 201 ASP A O 1
ATOM 1637 N N . ARG A 1 202 ? -10.494 18.457 17.505 1.00 70.06 202 ARG A N 1
ATOM 1638 C CA . ARG A 1 202 ? -10.398 19.085 16.192 1.00 70.06 202 ARG A CA 1
ATOM 1639 C C . ARG A 1 202 ? -11.115 20.423 16.286 1.00 70.06 202 ARG A C 1
ATOM 1641 O O . ARG A 1 202 ? -12.170 20.605 15.686 1.00 70.06 202 ARG A O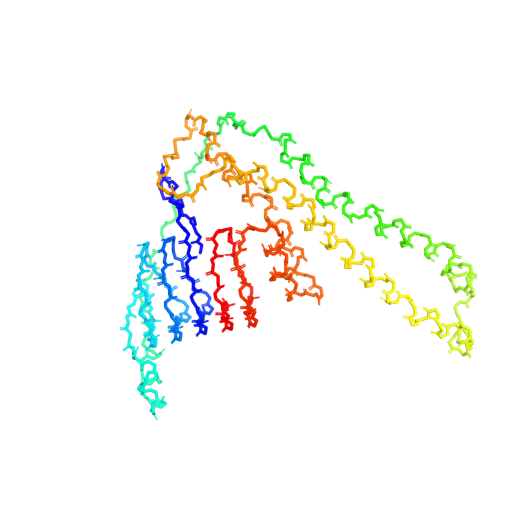 1
ATOM 1648 N N . ASN A 1 203 ? -10.550 21.332 17.070 1.00 66.19 203 ASN A N 1
ATOM 1649 C CA . ASN A 1 203 ? -10.941 22.728 16.989 1.00 66.19 203 ASN A CA 1
ATOM 1650 C C . ASN A 1 203 ? -10.364 23.297 15.681 1.00 66.19 203 ASN A C 1
ATOM 1652 O O . ASN A 1 203 ? -9.158 23.216 15.470 1.00 66.19 203 ASN A O 1
ATOM 1656 N N . LEU A 1 204 ? -11.215 23.777 14.770 1.00 66.62 204 LEU A N 1
ATOM 1657 C CA . LEU A 1 204 ? -10.775 24.359 13.489 1.00 66.62 204 LEU A CA 1
ATOM 1658 C C . LEU A 1 204 ? -10.297 25.809 13.652 1.00 66.62 204 LEU A C 1
ATOM 1660 O O . LEU A 1 204 ? -9.569 26.321 12.798 1.00 66.62 204 LEU A O 1
ATOM 1664 N N . ASP A 1 205 ? -10.678 26.442 14.760 1.00 64.19 205 ASP A N 1
ATOM 1665 C CA . ASP A 1 205 ? -10.330 27.826 15.069 1.00 64.19 205 ASP A CA 1
ATOM 1666 C C . ASP A 1 205 ? -8.914 27.940 15.661 1.00 64.19 205 ASP A C 1
ATOM 1668 O O . ASP A 1 205 ? -8.279 28.990 15.566 1.00 64.19 205 ASP A O 1
ATOM 1672 N N . GLU A 1 206 ? -8.379 26.843 16.208 1.00 63.75 206 GLU A N 1
ATOM 1673 C CA . GLU A 1 206 ? -7.047 26.771 16.810 1.00 63.75 206 GLU A CA 1
ATOM 1674 C C . GLU A 1 206 ? -6.155 25.767 16.067 1.00 63.75 206 GLU A C 1
ATOM 1676 O O . GLU A 1 206 ? -6.494 24.594 15.906 1.00 63.75 206 GLU A O 1
ATOM 1681 N N . SER A 1 207 ? -4.964 26.199 15.638 1.00 63.53 207 SER A N 1
ATOM 1682 C CA . SER A 1 207 ? -4.014 25.314 14.959 1.00 63.53 207 SER A CA 1
ATOM 1683 C C . SER A 1 207 ? -3.474 24.254 15.928 1.00 63.53 207 SER A C 1
ATOM 1685 O O . SER A 1 207 ? -2.670 24.558 16.813 1.00 63.53 207 SER A O 1
ATOM 1687 N N . SER A 1 208 ? -3.874 22.996 15.745 1.00 71.12 208 SER A N 1
ATOM 1688 C CA . SER A 1 208 ? -3.343 21.865 16.507 1.00 71.12 208 SER A CA 1
ATOM 1689 C C . SER A 1 208 ? -2.218 21.180 15.738 1.00 71.12 208 SER A C 1
ATOM 1691 O O . SER A 1 208 ? -2.448 20.508 14.731 1.00 71.12 208 SER A O 1
ATOM 1693 N N . THR A 1 209 ? -0.993 21.270 16.263 1.00 73.50 209 THR A N 1
ATOM 1694 C CA . THR A 1 209 ? 0.189 20.599 15.699 1.00 73.50 209 THR A CA 1
ATOM 1695 C C . THR A 1 209 ? -0.069 19.111 15.455 1.00 73.50 209 THR A C 1
ATOM 1697 O O . THR A 1 209 ? 0.245 18.572 14.396 1.00 73.50 209 THR A O 1
ATOM 1700 N N . THR A 1 210 ? -0.705 18.435 16.412 1.00 74.62 210 THR A N 1
ATOM 1701 C CA . THR A 1 210 ? -1.003 17.001 16.334 1.00 74.62 210 THR A CA 1
ATOM 1702 C C . THR A 1 210 ? -1.982 16.675 15.201 1.00 74.62 210 THR A C 1
ATOM 1704 O O . THR A 1 210 ? -1.787 15.692 14.481 1.00 74.62 210 THR A O 1
ATOM 1707 N N . LEU A 1 211 ? -3.016 17.500 15.011 1.00 79.81 211 LEU A N 1
ATOM 1708 C CA . LEU A 1 211 ? -3.991 17.341 13.929 1.00 79.81 211 LEU A CA 1
ATOM 1709 C C . LEU A 1 211 ? -3.334 17.541 12.555 1.00 79.81 211 LEU A C 1
ATOM 1711 O O . LEU A 1 211 ? -3.563 16.766 11.624 1.00 79.81 211 LEU A O 1
ATOM 1715 N N . ASP A 1 212 ? -2.459 18.532 12.437 1.00 83.88 212 ASP A N 1
ATOM 1716 C CA . ASP A 1 212 ? -1.804 18.841 11.169 1.00 83.88 212 ASP A CA 1
ATOM 1717 C C . ASP A 1 212 ? -0.784 17.776 10.770 1.00 83.88 212 ASP A C 1
ATOM 1719 O O . ASP A 1 212 ? -0.730 17.389 9.602 1.00 83.88 212 ASP A O 1
ATOM 1723 N N . TYR A 1 213 ? -0.033 17.211 11.721 1.00 87.00 213 TYR A N 1
ATOM 1724 C CA . TYR A 1 213 ? 0.820 16.051 11.438 1.00 87.00 213 TYR A CA 1
ATOM 1725 C C . TYR A 1 213 ? 0.009 14.803 11.084 1.00 87.00 213 TYR A C 1
ATOM 1727 O O . TYR A 1 213 ? 0.460 13.995 10.269 1.00 87.00 213 TYR A O 1
ATOM 1735 N N . TYR A 1 214 ? -1.202 14.649 11.626 1.00 86.38 214 TYR A N 1
ATOM 1736 C CA . TYR A 1 214 ? -2.132 13.615 11.181 1.00 86.38 214 TYR A CA 1
ATOM 1737 C C . TYR A 1 214 ? -2.558 13.815 9.716 1.00 86.38 214 TYR A C 1
ATOM 1739 O O . TYR A 1 214 ? -2.513 12.864 8.924 1.00 86.38 214 TYR A O 1
ATOM 1747 N N . HIS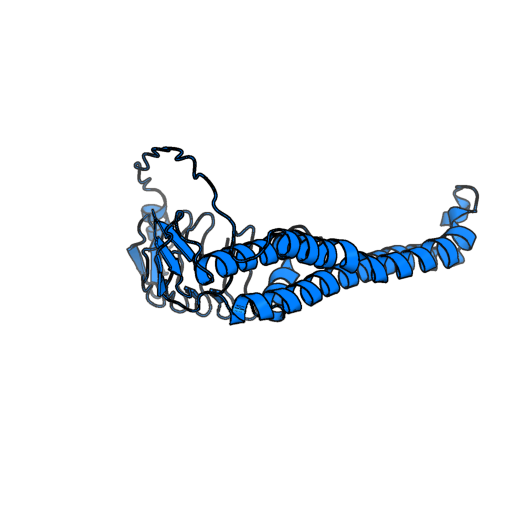 A 1 215 ? -2.920 15.039 9.326 1.00 87.25 215 HIS A N 1
ATOM 1748 C CA . HIS A 1 215 ? -3.269 15.365 7.942 1.00 87.25 215 HIS A CA 1
ATOM 1749 C C . HIS A 1 215 ? -2.076 15.189 6.999 1.00 87.25 215 HIS A C 1
ATOM 1751 O O . HIS A 1 215 ? -2.216 14.570 5.942 1.00 87.25 215 HIS A O 1
ATOM 1757 N N . PHE A 1 216 ? -0.888 15.627 7.416 1.00 90.81 216 PHE A N 1
ATOM 1758 C CA . PHE A 1 216 ? 0.342 15.479 6.649 1.00 90.81 216 PHE A CA 1
ATOM 1759 C C . PHE A 1 216 ? 0.707 14.006 6.446 1.00 90.81 216 PHE A C 1
ATOM 1761 O O . PHE A 1 216 ? 0.957 13.574 5.324 1.00 90.81 216 PHE A O 1
ATOM 1768 N N . ARG A 1 217 ? 0.631 13.184 7.497 1.00 90.19 217 ARG A N 1
ATOM 1769 C CA . ARG A 1 217 ? 0.836 11.731 7.402 1.00 90.19 217 ARG A CA 1
ATOM 1770 C C . ARG A 1 217 ? -0.170 11.071 6.460 1.00 90.19 217 ARG A C 1
ATOM 1772 O O . ARG A 1 217 ? 0.203 10.214 5.664 1.00 90.19 217 ARG A O 1
ATOM 1779 N N . SER A 1 218 ? -1.435 11.482 6.541 1.00 89.69 218 SER A N 1
ATOM 1780 C CA . SER A 1 218 ? -2.487 11.008 5.639 1.00 89.69 218 SER A CA 1
ATOM 1781 C C . SER A 1 218 ? -2.168 11.348 4.189 1.00 89.69 218 SER A C 1
ATOM 1783 O O . SER A 1 218 ? -2.321 10.495 3.325 1.00 89.69 218 SER A O 1
ATOM 1785 N N . PHE A 1 219 ? -1.695 12.567 3.924 1.00 92.69 219 PHE A N 1
ATOM 1786 C CA . PHE A 1 219 ? -1.268 13.007 2.600 1.00 92.69 219 PHE A CA 1
ATOM 1787 C C . PHE A 1 219 ? -0.100 12.172 2.060 1.00 92.69 219 PHE A C 1
ATOM 1789 O O . PHE A 1 219 ? -0.195 11.671 0.942 1.00 92.69 219 PHE A O 1
ATOM 1796 N N . LEU A 1 220 ? 0.944 11.956 2.869 1.00 93.94 220 LEU A N 1
ATOM 1797 C CA . LEU A 1 220 ? 2.137 11.200 2.471 1.00 93.94 220 LEU A CA 1
ATOM 1798 C C . LEU A 1 220 ? 1.822 9.768 2.017 1.00 93.94 220 LEU A C 1
ATOM 1800 O O . LEU A 1 220 ? 2.517 9.253 1.152 1.00 93.94 220 LEU A O 1
ATOM 1804 N N . MET A 1 221 ? 0.781 9.135 2.568 1.00 92.31 221 MET A N 1
ATOM 1805 C CA . MET A 1 221 ? 0.400 7.761 2.216 1.00 92.31 221 MET A CA 1
ATOM 1806 C C . MET A 1 221 ? -0.484 7.653 0.964 1.00 92.31 221 MET A C 1
ATOM 1808 O O . MET A 1 221 ? -0.607 6.562 0.419 1.00 92.31 221 MET A O 1
ATOM 1812 N N . LYS A 1 222 ? -1.092 8.747 0.477 1.00 91.75 222 LYS A N 1
ATOM 1813 C CA . LYS A 1 222 ? -2.047 8.687 -0.650 1.00 91.75 222 LYS A CA 1
ATOM 1814 C C . LYS A 1 222 ? -1.399 8.197 -1.942 1.00 91.75 222 LYS A C 1
ATOM 1816 O O . LYS A 1 222 ? -1.865 7.232 -2.537 1.00 91.75 222 LYS A O 1
ATOM 1821 N N . TYR A 1 223 ? -0.341 8.880 -2.374 1.00 93.69 223 TYR A N 1
ATOM 1822 C CA . TYR A 1 223 ? 0.363 8.556 -3.612 1.00 93.69 223 TYR A CA 1
ATOM 1823 C C . TYR A 1 223 ? 1.036 7.174 -3.604 1.00 93.69 223 TYR A C 1
ATOM 1825 O O . TYR A 1 223 ? 0.842 6.445 -4.574 1.00 93.69 223 TYR A O 1
ATOM 1833 N N . PRO A 1 224 ? 1.807 6.773 -2.575 1.00 94.19 224 PRO A N 1
ATOM 1834 C CA . PRO A 1 224 ? 2.492 5.484 -2.596 1.00 94.19 224 PRO A CA 1
ATOM 1835 C C . PRO A 1 224 ? 1.494 4.316 -2.589 1.00 94.19 224 PRO A C 1
ATOM 1837 O O . PRO A 1 224 ? 1.562 3.501 -3.504 1.00 94.19 224 PRO A O 1
ATOM 1840 N N . ILE A 1 225 ? 0.470 4.319 -1.723 1.00 92.44 225 ILE A N 1
ATOM 1841 C CA . ILE A 1 225 ? -0.575 3.275 -1.737 1.00 92.44 225 ILE A CA 1
ATOM 1842 C C . ILE A 1 225 ? -1.259 3.206 -3.108 1.00 92.44 225 ILE A C 1
ATOM 1844 O O . ILE A 1 225 ? -1.448 2.119 -3.655 1.00 92.44 225 ILE A O 1
ATOM 1848 N N . PHE A 1 226 ? -1.607 4.354 -3.697 1.00 92.44 226 PHE A N 1
ATOM 1849 C CA . PHE A 1 226 ? -2.186 4.408 -5.041 1.00 92.44 226 PHE A CA 1
ATOM 1850 C C . PHE A 1 226 ? -1.241 3.823 -6.101 1.00 92.44 226 PHE A C 1
ATOM 1852 O O . PHE A 1 226 ? -1.656 3.002 -6.913 1.00 92.44 226 PHE A O 1
ATOM 1859 N N . THR A 1 227 ? 0.034 4.208 -6.072 1.00 93.94 227 THR A N 1
ATOM 1860 C CA . THR A 1 227 ? 1.035 3.791 -7.061 1.00 93.94 227 THR A CA 1
ATOM 1861 C C . THR A 1 227 ? 1.280 2.289 -6.997 1.00 93.94 227 THR A C 1
ATOM 1863 O O . THR A 1 227 ? 1.332 1.649 -8.040 1.00 93.94 227 THR A O 1
ATOM 1866 N N . PHE A 1 228 ? 1.384 1.709 -5.799 1.00 94.19 228 PHE A N 1
ATOM 1867 C CA . PHE A 1 228 ? 1.579 0.270 -5.628 1.00 94.19 228 PHE A CA 1
ATOM 1868 C C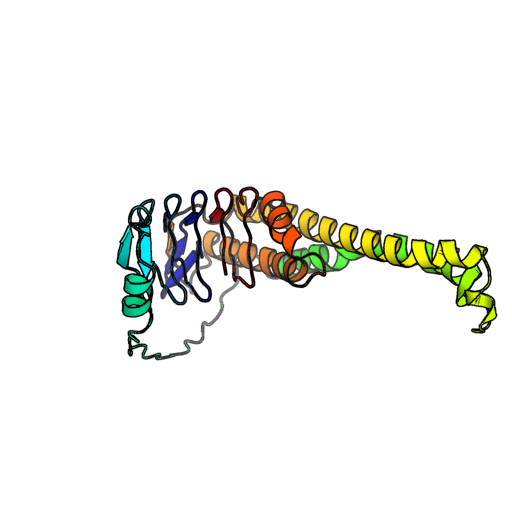 . PHE A 1 228 ? 0.313 -0.522 -5.967 1.00 94.19 228 PHE A C 1
ATOM 1870 O O . PHE A 1 228 ? 0.398 -1.474 -6.739 1.00 94.19 228 PHE A O 1
ATOM 1877 N N . SER A 1 229 ? -0.861 -0.107 -5.480 1.00 90.75 229 SER A N 1
ATOM 1878 C CA . SER A 1 229 ? -2.130 -0.808 -5.750 1.00 90.75 229 SER A CA 1
ATOM 1879 C C . SER A 1 229 ? -2.548 -0.781 -7.224 1.00 90.75 229 SER A C 1
ATOM 1881 O O . SER A 1 229 ? -3.129 -1.748 -7.706 1.00 90.75 229 SER A O 1
ATOM 1883 N N . ARG A 1 230 ? -2.235 0.294 -7.960 1.00 91.06 230 ARG A N 1
ATOM 1884 C CA . ARG A 1 230 ? -2.500 0.414 -9.406 1.00 91.06 230 ARG A CA 1
ATOM 1885 C C . ARG A 1 230 ? -1.323 -0.016 -10.283 1.00 91.06 230 ARG A C 1
ATOM 1887 O O . ARG A 1 230 ? -1.416 0.072 -11.505 1.00 91.06 230 ARG A O 1
ATOM 1894 N N . SER A 1 231 ? -0.223 -0.469 -9.684 1.00 92.38 231 SER A N 1
ATOM 1895 C CA . SER A 1 231 ? 0.905 -1.010 -10.438 1.00 92.38 231 SER A CA 1
ATOM 1896 C C . SER A 1 231 ? 0.570 -2.375 -11.052 1.00 92.38 231 SER A C 1
ATOM 1898 O O . SER A 1 231 ? -0.337 -3.056 -10.575 1.00 92.38 231 SER A O 1
ATOM 1900 N N . PRO A 1 232 ? 1.357 -2.856 -12.032 1.00 92.44 232 PRO A N 1
ATOM 1901 C CA . PRO A 1 232 ? 1.322 -4.258 -12.462 1.00 92.44 232 PRO A CA 1
ATOM 1902 C C . PRO A 1 232 ? 1.704 -5.264 -11.358 1.00 92.44 232 PRO A C 1
ATOM 1904 O O . PRO A 1 232 ? 1.601 -6.470 -11.568 1.00 92.44 232 PRO A O 1
ATOM 1907 N N . PHE A 1 233 ? 2.168 -4.781 -10.199 1.00 93.38 233 PHE A N 1
ATOM 1908 C CA . PHE A 1 233 ? 2.684 -5.568 -9.083 1.00 93.38 233 PHE A CA 1
ATOM 1909 C C . PHE A 1 233 ? 1.947 -5.238 -7.762 1.00 93.38 233 PHE A C 1
ATOM 1911 O O . PHE A 1 233 ? 2.596 -4.880 -6.773 1.00 93.38 233 PHE A O 1
ATOM 1918 N N . PRO A 1 234 ? 0.602 -5.344 -7.696 1.00 90.62 234 PRO A N 1
ATOM 1919 C CA . PRO A 1 234 ? -0.192 -4.872 -6.553 1.00 90.62 234 PRO A CA 1
ATOM 1920 C C . PRO A 1 234 ? 0.152 -5.568 -5.231 1.00 90.62 234 PRO A C 1
ATOM 1922 O O . PRO A 1 234 ? 0.061 -4.964 -4.165 1.00 90.62 234 PRO A O 1
ATOM 1925 N N . TRP A 1 235 ? 0.650 -6.806 -5.281 1.00 89.88 235 TRP A N 1
ATOM 1926 C CA . TRP A 1 235 ? 1.095 -7.556 -4.100 1.00 89.88 235 TRP A CA 1
ATOM 1927 C C . TRP A 1 235 ? 2.284 -6.912 -3.366 1.00 89.88 235 TRP A C 1
ATOM 1929 O O . TRP A 1 235 ? 2.548 -7.241 -2.207 1.00 89.88 235 TRP A O 1
ATOM 1939 N N . LEU A 1 236 ? 3.007 -5.980 -4.001 1.00 94.69 236 LEU A N 1
ATOM 1940 C CA . LEU A 1 236 ? 4.090 -5.233 -3.359 1.00 94.69 236 LEU A CA 1
ATOM 1941 C C . LEU A 1 236 ? 3.589 -4.220 -2.319 1.00 94.69 236 LEU A C 1
ATOM 1943 O O . LEU A 1 236 ? 4.402 -3.748 -1.525 1.00 94.69 236 LEU A O 1
ATOM 1947 N N . VAL A 1 237 ? 2.285 -3.928 -2.253 1.00 93.56 237 VAL A N 1
ATOM 1948 C CA . VAL A 1 237 ? 1.707 -3.042 -1.225 1.00 93.56 237 VAL A CA 1
ATOM 1949 C C . VAL A 1 237 ? 2.032 -3.527 0.196 1.00 93.56 237 VAL A C 1
ATOM 1951 O O . VAL A 1 237 ? 2.375 -2.737 1.073 1.00 93.56 237 VAL A O 1
ATOM 1954 N N . ASN A 1 238 ? 2.057 -4.845 0.425 1.00 93.94 238 ASN A N 1
ATOM 1955 C CA . ASN A 1 238 ? 2.451 -5.428 1.712 1.00 93.94 238 ASN A CA 1
ATOM 1956 C C . ASN A 1 238 ? 3.890 -5.069 2.088 1.00 93.94 238 ASN A C 1
ATOM 1958 O O . ASN A 1 238 ? 4.195 -4.755 3.243 1.00 93.94 238 ASN A O 1
ATOM 1962 N N . TRP A 1 239 ? 4.790 -5.142 1.105 1.00 95.69 239 TRP A N 1
ATOM 1963 C CA . TRP A 1 239 ? 6.188 -4.779 1.282 1.00 95.69 239 TRP A CA 1
ATOM 1964 C C . TRP A 1 239 ? 6.330 -3.275 1.521 1.00 95.69 239 TRP A C 1
ATOM 1966 O O . TRP A 1 239 ? 7.020 -2.885 2.458 1.00 95.69 239 TRP A O 1
ATOM 1976 N N . GLU A 1 240 ? 5.637 -2.445 0.740 1.00 95.44 240 GLU A N 1
ATOM 1977 C CA . GLU A 1 240 ? 5.642 -0.983 0.846 1.00 95.44 240 GLU A CA 1
ATOM 1978 C C . GLU A 1 240 ? 5.233 -0.520 2.251 1.00 95.44 240 GLU A C 1
ATOM 1980 O O . GLU A 1 240 ? 5.986 0.188 2.926 1.00 95.44 240 GLU A O 1
ATOM 1985 N N . LEU A 1 241 ? 4.073 -0.975 2.731 1.00 94.56 241 LEU A N 1
ATOM 1986 C CA . LEU A 1 241 ? 3.526 -0.589 4.031 1.00 94.56 241 LEU A CA 1
ATOM 1987 C C . LEU A 1 241 ? 4.451 -0.988 5.193 1.00 94.56 241 LEU A C 1
ATOM 1989 O O . LEU A 1 241 ? 4.685 -0.194 6.114 1.00 94.56 241 LEU A O 1
ATOM 1993 N N . ASN A 1 242 ? 5.031 -2.191 5.125 1.00 95.38 242 ASN A N 1
ATOM 1994 C CA . ASN A 1 242 ? 6.029 -2.660 6.086 1.00 95.38 242 ASN A CA 1
ATOM 1995 C C . ASN A 1 242 ? 7.338 -1.860 5.992 1.00 95.38 242 ASN A C 1
ATOM 1997 O O . ASN A 1 242 ? 7.931 -1.499 7.013 1.00 95.38 242 ASN A O 1
ATOM 2001 N N . PHE A 1 243 ? 7.798 -1.559 4.777 1.00 96.75 243 PHE A N 1
ATOM 2002 C CA . PHE A 1 243 ? 9.038 -0.833 4.532 1.00 96.75 243 PHE A CA 1
ATOM 2003 C C . PHE A 1 243 ? 8.958 0.612 5.032 1.00 96.75 243 PHE A C 1
ATOM 2005 O O . PHE A 1 243 ? 9.899 1.080 5.680 1.00 96.75 243 PHE A O 1
ATOM 2012 N N . ILE A 1 244 ? 7.837 1.301 4.799 1.00 95.50 244 ILE A N 1
ATOM 2013 C CA . ILE A 1 244 ? 7.562 2.649 5.323 1.00 95.50 244 ILE A CA 1
ATOM 2014 C C . ILE A 1 244 ? 7.436 2.633 6.855 1.00 95.50 244 ILE A C 1
ATOM 2016 O O . ILE A 1 244 ? 7.715 3.644 7.502 1.00 95.50 244 ILE A O 1
ATOM 2020 N N . LYS A 1 245 ? 7.099 1.475 7.442 1.00 93.19 245 LYS A N 1
ATOM 2021 C CA . LYS A 1 245 ? 6.734 1.291 8.857 1.00 93.19 245 LYS A CA 1
ATOM 2022 C C . LYS A 1 245 ? 5.448 2.024 9.238 1.00 93.19 245 LYS A C 1
ATOM 2024 O O . LYS A 1 245 ? 5.266 2.393 10.396 1.00 93.19 245 LYS A O 1
ATOM 2029 N N . SER A 1 246 ? 4.562 2.237 8.268 1.00 91.44 246 SER A N 1
ATOM 2030 C CA . SER A 1 246 ? 3.236 2.799 8.520 1.00 91.44 246 SER A CA 1
ATOM 2031 C C . SER A 1 246 ? 2.303 1.755 9.126 1.00 91.44 246 SER A C 1
ATOM 2033 O O . SER A 1 246 ? 1.512 2.087 10.005 1.00 91.44 246 SER A O 1
ATOM 2035 N N . ASN A 1 247 ? 2.427 0.498 8.697 1.00 93.38 247 ASN A N 1
ATOM 2036 C CA . ASN A 1 247 ? 1.645 -0.643 9.162 1.00 93.38 247 ASN A CA 1
ATOM 2037 C C . ASN A 1 247 ? 2.560 -1.840 9.445 1.00 93.38 247 ASN A C 1
ATOM 2039 O O . ASN A 1 247 ? 3.743 -1.834 9.098 1.00 93.38 247 ASN A O 1
ATOM 2043 N N . LYS A 1 248 ? 2.000 -2.871 10.079 1.00 93.44 248 LYS A N 1
ATOM 2044 C CA . LYS A 1 248 ? 2.637 -4.185 10.201 1.00 93.44 248 LYS A CA 1
ATOM 2045 C C . LYS A 1 248 ? 1.764 -5.191 9.475 1.00 93.44 248 LYS A C 1
ATOM 2047 O O . LYS A 1 248 ? 0.629 -5.377 9.893 1.00 93.44 248 LYS A O 1
ATOM 2052 N N . ILE A 1 249 ? 2.274 -5.800 8.413 1.00 94.94 249 ILE A N 1
ATOM 2053 C CA . ILE A 1 249 ? 1.550 -6.801 7.625 1.00 94.94 249 ILE A CA 1
ATOM 2054 C C . ILE A 1 249 ? 2.299 -8.130 7.715 1.00 94.94 249 ILE A C 1
ATOM 2056 O O . ILE A 1 249 ? 3.464 -8.196 7.310 1.00 94.94 249 ILE A O 1
ATOM 2060 N N . GLY A 1 250 ? 1.651 -9.162 8.261 1.00 92.06 250 GLY A N 1
ATOM 2061 C CA . GLY A 1 250 ? 2.188 -10.521 8.304 1.00 92.06 250 GLY A CA 1
ATOM 2062 C C . GLY A 1 250 ? 2.268 -11.181 6.924 1.00 92.06 250 GLY A C 1
ATOM 2063 O O . GLY A 1 250 ? 1.748 -10.680 5.925 1.00 92.06 250 GLY A O 1
ATOM 2064 N N . LYS A 1 251 ? 2.976 -12.311 6.853 1.00 90.69 251 LYS A N 1
ATOM 2065 C CA . LYS A 1 251 ? 3.162 -13.068 5.605 1.00 90.69 251 LYS A CA 1
ATOM 2066 C C . LYS A 1 251 ? 1.857 -13.731 5.167 1.00 90.69 251 LYS A C 1
ATOM 2068 O O . LYS A 1 251 ? 1.017 -14.039 6.001 1.00 90.69 251 LYS A O 1
ATOM 2073 N N . GLY A 1 252 ? 1.694 -13.943 3.861 1.00 88.25 252 GLY A N 1
ATOM 2074 C CA . GLY A 1 252 ? 0.494 -14.578 3.300 1.00 88.25 252 GLY A CA 1
ATOM 2075 C C . GLY A 1 252 ? -0.769 -13.712 3.352 1.00 88.25 252 GLY A C 1
ATOM 2076 O O . GLY A 1 252 ? -1.808 -14.142 2.869 1.00 88.25 252 GLY A O 1
ATOM 2077 N N . THR A 1 253 ? -0.686 -12.498 3.904 1.00 92.25 253 THR A N 1
ATOM 2078 C CA . THR A 1 253 ? -1.821 -11.580 3.971 1.00 92.25 253 THR A CA 1
ATOM 2079 C C . THR A 1 253 ? -2.093 -10.948 2.611 1.00 92.25 253 THR A C 1
ATOM 2081 O O . THR A 1 253 ? -1.173 -10.458 1.957 1.00 92.25 253 THR A O 1
ATOM 2084 N N . VAL A 1 254 ? -3.351 -10.941 2.185 1.00 91.25 254 VAL A N 1
ATOM 2085 C CA . VAL A 1 254 ? -3.800 -10.360 0.916 1.00 91.25 254 VAL A CA 1
ATOM 2086 C C . VAL A 1 254 ? -4.659 -9.139 1.207 1.00 91.25 254 VAL A C 1
ATOM 2088 O O . VAL A 1 254 ? -5.570 -9.190 2.033 1.00 91.25 254 VAL A O 1
ATOM 2091 N N . LEU A 1 255 ? -4.336 -8.040 0.532 1.00 90.38 255 LEU A N 1
ATOM 2092 C CA . LEU A 1 255 ? -5.056 -6.777 0.604 1.00 90.38 255 LEU A CA 1
ATOM 2093 C C . LEU A 1 255 ? -5.593 -6.474 -0.796 1.00 90.38 255 LEU A C 1
ATOM 2095 O O . LEU A 1 255 ? -4.802 -6.219 -1.706 1.00 90.38 255 LEU A O 1
ATOM 2099 N N . GLU A 1 256 ? -6.909 -6.524 -0.970 1.00 84.94 256 GLU A N 1
ATOM 2100 C CA . GLU A 1 256 ? -7.569 -6.106 -2.209 1.00 84.94 256 GLU A CA 1
ATOM 2101 C C . GLU A 1 256 ? -7.861 -4.594 -2.189 1.00 84.94 256 GLU A C 1
ATOM 2103 O O . GLU A 1 256 ? -7.217 -3.855 -1.434 1.00 84.94 256 GLU A O 1
ATOM 2108 N N . GLU A 1 257 ? -8.760 -4.106 -3.057 1.00 75.12 257 GLU A N 1
ATOM 2109 C CA . GLU A 1 257 ? -9.086 -2.682 -3.252 1.00 75.12 257 GLU A CA 1
ATOM 2110 C C . GLU A 1 257 ? -9.593 -2.004 -1.966 1.00 75.12 257 GLU A C 1
ATOM 2112 O O . GLU A 1 257 ? -10.782 -1.786 -1.745 1.00 75.12 257 GLU A O 1
ATOM 2117 N N . THR A 1 258 ? -8.656 -1.626 -1.100 1.00 77.00 258 THR A N 1
ATOM 2118 C CA . THR A 1 258 ? -8.948 -1.247 0.278 1.00 77.00 258 THR A CA 1
ATOM 2119 C C . THR A 1 258 ? -8.396 0.133 0.581 1.00 77.00 258 THR A C 1
ATOM 2121 O O . THR A 1 258 ? -7.255 0.484 0.269 1.00 77.00 258 THR A O 1
ATOM 2124 N N . PHE A 1 259 ? -9.216 0.952 1.240 1.00 75.81 259 PHE A N 1
ATOM 2125 C CA . PHE A 1 259 ? -8.747 2.217 1.781 1.00 75.81 259 PHE A CA 1
ATOM 2126 C C . PHE A 1 259 ? -8.092 1.977 3.142 1.00 75.81 259 PHE A C 1
ATOM 2128 O O . PHE A 1 259 ? -8.758 1.866 4.178 1.00 75.81 259 PHE A O 1
ATOM 2135 N N . MET A 1 260 ? -6.764 1.899 3.142 1.00 76.56 260 MET A N 1
ATOM 2136 C CA . MET A 1 260 ? -5.981 1.686 4.353 1.00 76.56 260 MET A CA 1
ATOM 2137 C C . MET A 1 260 ? -5.275 2.957 4.806 1.00 76.56 260 MET A C 1
ATOM 2139 O O . MET A 1 260 ? -4.607 3.650 4.042 1.00 76.56 260 MET A O 1
ATOM 2143 N N . HIS A 1 261 ? -5.418 3.247 6.097 1.00 75.94 261 HIS A N 1
ATOM 2144 C CA . HIS A 1 261 ? -4.611 4.256 6.769 1.00 75.94 261 HIS A CA 1
ATOM 2145 C C . HIS A 1 261 ? -3.360 3.607 7.388 1.00 75.94 261 HIS A C 1
ATOM 2147 O O . HIS A 1 261 ? -3.088 2.424 7.185 1.00 75.94 261 HIS A O 1
ATOM 2153 N N . SER A 1 262 ? -2.579 4.370 8.149 1.00 84.69 262 SER A N 1
ATOM 2154 C CA . SER A 1 262 ? -1.472 3.832 8.940 1.00 84.69 262 SER A CA 1
ATOM 2155 C C . SER A 1 262 ? -1.930 3.238 10.278 1.00 84.69 262 SER A C 1
ATOM 2157 O O . SER A 1 262 ? -3.059 3.457 10.704 1.00 84.69 262 SER A O 1
ATOM 2159 N N . HIS A 1 263 ? -1.041 2.556 11.001 1.00 88.50 263 HIS A N 1
ATOM 2160 C CA . HIS A 1 263 ? -1.263 1.973 12.332 1.00 88.50 263 HIS A CA 1
ATOM 2161 C C . HIS A 1 263 ? -2.305 0.854 12.375 1.00 88.50 263 HIS A C 1
ATOM 2163 O O . HIS A 1 263 ? -3.112 0.768 13.306 1.00 88.50 263 HIS A O 1
ATOM 2169 N N . ILE A 1 264 ? -2.263 -0.022 11.383 1.00 90.12 264 ILE A N 1
ATOM 2170 C CA . ILE A 1 264 ? -3.001 -1.277 11.352 1.00 90.12 264 ILE A CA 1
ATOM 2171 C C . ILE A 1 264 ? -1.981 -2.414 11.439 1.00 90.12 264 ILE A C 1
ATOM 2173 O O . ILE A 1 264 ? -0.978 -2.427 10.719 1.00 90.12 264 ILE A O 1
ATOM 2177 N N . ASN A 1 265 ? -2.212 -3.339 12.366 1.00 92.62 265 ASN A N 1
ATOM 2178 C CA . ASN A 1 265 ? -1.402 -4.540 12.522 1.00 92.62 265 ASN A CA 1
ATOM 2179 C C . ASN A 1 265 ? -2.204 -5.731 12.004 1.00 92.62 265 ASN A C 1
ATOM 2181 O O . ASN A 1 265 ? -3.215 -6.064 12.611 1.00 92.62 265 ASN A O 1
ATOM 2185 N N . PHE A 1 266 ? -1.736 -6.358 10.935 1.00 93.19 266 PHE A N 1
ATOM 2186 C CA . PHE A 1 266 ? -2.222 -7.636 10.437 1.00 93.19 266 PHE A CA 1
ATOM 2187 C C . PHE A 1 266 ? -1.267 -8.752 10.854 1.00 93.19 266 PHE A C 1
ATOM 2189 O O . PHE A 1 266 ? -0.045 -8.604 10.743 1.00 93.19 266 PHE A O 1
ATOM 2196 N N . GLY A 1 267 ? -1.846 -9.859 11.299 1.00 90.94 267 GLY A N 1
ATOM 2197 C CA . GLY A 1 267 ? -1.185 -11.139 11.472 1.00 90.94 267 GLY A CA 1
ATOM 2198 C C . GLY A 1 267 ? -0.875 -11.804 10.134 1.00 90.94 267 GLY A C 1
ATOM 2199 O O . GLY A 1 267 ? -0.879 -11.168 9.073 1.00 90.94 267 GLY A O 1
ATOM 2200 N N . GLU A 1 268 ? -0.567 -13.089 10.198 1.00 91.81 268 GLU A N 1
ATOM 2201 C CA . GLU A 1 268 ? -0.279 -13.926 9.037 1.00 91.81 268 GLU A CA 1
ATOM 2202 C C . GLU A 1 268 ? -1.566 -14.465 8.394 1.00 91.81 268 GLU A C 1
ATOM 2204 O O . GLU A 1 268 ? -2.590 -14.631 9.058 1.00 91.81 268 GLU A O 1
ATOM 2209 N N . ASN A 1 269 ? -1.513 -14.726 7.085 1.00 92.12 269 ASN A N 1
ATOM 2210 C CA . ASN A 1 269 ? -2.584 -15.334 6.285 1.00 92.12 269 ASN A CA 1
ATOM 2211 C C . ASN A 1 269 ? -3.952 -14.646 6.428 1.00 92.12 269 ASN A C 1
ATOM 2213 O O . ASN A 1 269 ? -4.991 -15.305 6.457 1.00 92.12 269 ASN A O 1
ATOM 2217 N N . CYS A 1 270 ? -3.962 -13.320 6.553 1.00 92.62 270 CYS A N 1
ATOM 2218 C CA . CYS A 1 270 ? -5.205 -12.560 6.604 1.00 92.62 270 CYS A CA 1
ATOM 2219 C C . CYS A 1 270 ? -5.717 -12.251 5.193 1.00 92.62 270 CYS A C 1
ATOM 2221 O O . CYS A 1 270 ? -4.936 -12.065 4.263 1.00 92.62 270 CYS A O 1
ATOM 2223 N N . TYR A 1 271 ? -7.024 -12.111 5.037 1.00 93.12 271 TYR A N 1
ATOM 2224 C CA . TYR A 1 271 ? -7.637 -11.638 3.801 1.00 93.12 271 TYR A CA 1
ATOM 2225 C C . TYR A 1 271 ? -8.451 -10.381 4.084 1.00 93.12 271 TYR A C 1
ATOM 2227 O O . TYR A 1 271 ? -9.275 -10.372 4.998 1.00 93.12 271 TYR A O 1
ATOM 2235 N N . LEU A 1 272 ? -8.214 -9.325 3.311 1.00 90.81 272 LEU A N 1
ATOM 2236 C CA . LEU A 1 272 ? -9.014 -8.108 3.318 1.00 90.81 272 LEU A CA 1
ATOM 2237 C C . LEU A 1 272 ? -9.522 -7.843 1.899 1.00 90.81 272 LEU A C 1
ATOM 2239 O O . LEU A 1 272 ? -8.733 -7.431 1.044 1.00 90.81 272 LEU A O 1
ATOM 2243 N N . GLY A 1 273 ? -10.817 -8.092 1.696 1.00 83.75 273 GLY A N 1
ATOM 2244 C CA . GLY A 1 273 ? -11.557 -7.769 0.474 1.00 83.75 273 GLY A CA 1
ATOM 2245 C C . GLY A 1 273 ? -12.111 -6.350 0.439 1.00 83.75 273 GLY A C 1
ATOM 2246 O O . GLY A 1 273 ? -12.050 -5.637 1.470 1.00 83.75 273 GLY A O 1
#

pLDDT: mean 83.74, std 16.89, range [29.11, 98.0]

Organism: NCBI:txid412755

Radius of gyration: 24.16 Å; Cα contacts (8 Å, |Δi|>4): 465; chains: 1; bounding box: 56×58×64 Å

Secondary structure (DSSP, 8-state):
--EEEETTEEEE--EEE-TT-EE-TT-BPPTT-EE-TT-EE-TT-BPPTT-EE-SSEEEEETTEEEEEEGGGTT-HHHHHHHHT--------------PPPPPPSS-HHHHHHHHHHHHTGGGHHHHHHHHHHIIIIIIIIIITS---GGGGT-HHHHHHHHHHHHHHHHHHHHHHHHHHHHHHHHHHHHHHHS--SEEEE--SSS--HHHHHHHHHHHHHHHHHHHHHTSS-GGGHHHHHHHHTS-EE-TT-EE-S----S-EEE-SS-EE-

Mean predicted aligned error: 9.07 Å